Protein AF-A0ABD0TMK6-F1 (afdb_monomer_lite)

Organism: Loxostege sticticalis (NCBI:txid481309)

Foldseek 3Di:
DVVVVVVVVVVVVVVVVVVVVVVVVVVVPDDDPPPPPPPDPPDPDPDCVPVDDDDPDPDPPDDDDDPVVPPPVPVVVVVVVVVVVVVVVVVVVVVVVVVVVVVVVVVVVVVVVVVVVVVVVPPDDPPPPCVPPDPVRVCVVVVNPPVVVVVVVVVVVVVVVVVVVVVVVVVVVVVVVVVVVVVVVVVVVVVVCVVPPPDDDPDDD

Secondary structure (DSSP, 8-state):
-HHHHHHHHHHHHHHHHHHHHHHHHHTTS-S--------PPP--PPP-TTS-----PPP-------GGGTTTSHHHHHHHHHHHHHHHHHHHHHHHHHHHHHHHHHHHHHHHHHHHHHHHH--S-----GGGS-HHHHHHHTT---HHHHHHHHHHHHHHHHHHHHHHHHHHHHHHHHHHHHHHHHHHHHHHHHHH---PPPP--

pLDDT: mean 72.67, std 19.57, range [37.06, 97.5]

Sequence (205 aa):
MLCFEFFTLLLINIVQITQKNRIIMDNSDNEGVVHQSFRSPPRRRRSTFFERRDSVIPQTLSENIDPNVCAKTSTENEKHNQDLSSYYSKLLVEKEQWKKEVNNRRNKYHDLRQQYQMAAKASSSSRISYSALTNEDIEFLKAKPNISKLVESQLKLHKSVKETRALYQKANELEDVILSFSEDVVSKVTKHILENSSVEPMEQE

Radius of gyration: 48.48 Å; chains: 1; bounding box: 91×63×136 Å

Structure (mmCIF, N/CA/C/O backbone):
data_AF-A0ABD0TMK6-F1
#
_entry.id   AF-A0ABD0TMK6-F1
#
loop_
_atom_site.group_PDB
_atom_site.id
_atom_site.type_symbol
_atom_site.label_atom_id
_atom_site.label_alt_id
_atom_site.label_comp_id
_atom_site.label_asym_id
_atom_site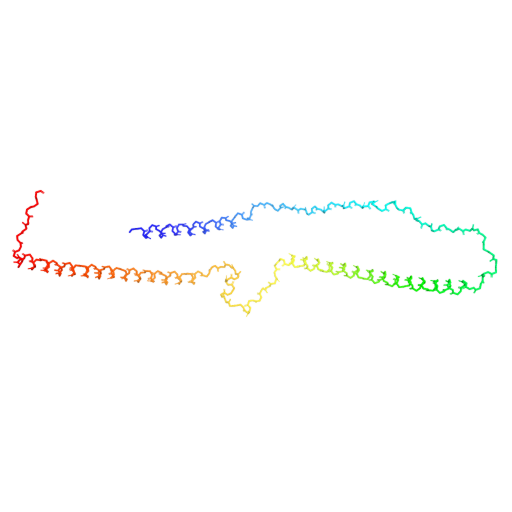.label_entity_id
_atom_site.label_seq_id
_atom_site.pdbx_PDB_ins_code
_atom_site.Cartn_x
_atom_site.Cartn_y
_atom_site.Cartn_z
_atom_site.occupancy
_atom_site.B_iso_or_equiv
_atom_site.auth_seq_id
_atom_site.auth_comp_id
_atom_site.auth_asym_id
_atom_site.auth_atom_id
_atom_site.pdbx_PDB_model_num
ATOM 1 N N . MET A 1 1 ? -29.244 -4.736 19.672 1.00 49.62 1 MET A N 1
ATOM 2 C CA . MET A 1 1 ? -29.899 -5.453 18.554 1.00 49.62 1 MET A CA 1
ATOM 3 C C . MET A 1 1 ? -29.353 -5.031 17.180 1.00 49.62 1 MET A C 1
ATOM 5 O O . MET A 1 1 ? -29.182 -5.890 16.332 1.00 49.62 1 MET A O 1
ATOM 9 N N . LEU A 1 2 ? -28.944 -3.766 16.998 1.00 46.47 2 LEU A N 1
ATOM 10 C CA . LEU A 1 2 ? -28.404 -3.209 15.739 1.00 46.47 2 LEU A CA 1
ATOM 11 C C . LEU A 1 2 ? -27.107 -3.859 15.196 1.00 46.47 2 LEU A C 1
ATOM 13 O O . LEU A 1 2 ? -26.896 -3.897 13.988 1.00 46.47 2 LEU A O 1
ATOM 17 N N . CYS A 1 3 ? -26.242 -4.422 16.049 1.00 48.53 3 CYS A N 1
ATOM 18 C CA . CYS A 1 3 ? -24.998 -5.062 15.588 1.00 48.53 3 CYS A CA 1
ATOM 19 C C . CYS A 1 3 ? -25.219 -6.368 14.808 1.00 48.53 3 CYS A C 1
ATOM 21 O O . CYS A 1 3 ? -24.355 -6.756 14.026 1.00 48.53 3 CYS A O 1
ATOM 23 N N . PHE A 1 4 ? -26.343 -7.057 15.028 1.00 48.31 4 PHE A N 1
ATOM 24 C CA . PHE A 1 4 ? -26.621 -8.330 14.360 1.00 48.31 4 PHE A CA 1
ATOM 25 C C . PHE A 1 4 ? -27.084 -8.100 12.917 1.00 48.31 4 PHE A C 1
ATOM 27 O O . PHE A 1 4 ? -26.617 -8.781 12.008 1.00 48.31 4 PHE A O 1
ATOM 34 N N . GLU A 1 5 ? -27.896 -7.062 12.696 1.00 51.50 5 GLU A N 1
ATOM 35 C CA . GLU A 1 5 ? -28.368 -6.676 11.362 1.00 51.50 5 GLU A CA 1
ATOM 36 C C . GLU A 1 5 ? -27.229 -6.184 10.463 1.00 51.50 5 GLU A C 1
ATOM 38 O O . GLU A 1 5 ? -27.150 -6.555 9.290 1.00 51.50 5 GLU A O 1
ATOM 43 N N . PHE A 1 6 ? -26.275 -5.435 11.026 1.00 59.97 6 PHE A N 1
ATOM 44 C CA . PHE A 1 6 ? -25.082 -5.007 10.293 1.00 59.97 6 PHE A CA 1
ATOM 45 C C . PHE A 1 6 ? -24.210 -6.191 9.860 1.00 59.97 6 PHE A C 1
ATOM 47 O O . PHE A 1 6 ? -23.688 -6.203 8.746 1.00 59.97 6 PHE A O 1
ATOM 54 N N . PHE A 1 7 ? -24.084 -7.215 10.708 1.00 60.59 7 PHE A N 1
ATOM 55 C CA . PHE A 1 7 ? -23.306 -8.411 10.386 1.00 60.59 7 PHE A CA 1
ATOM 56 C C . PHE A 1 7 ? -23.985 -9.257 9.305 1.00 60.59 7 PHE A C 1
ATOM 58 O O . PHE A 1 7 ? -23.313 -9.758 8.402 1.00 60.59 7 PHE A O 1
ATOM 65 N N . THR A 1 8 ? -25.317 -9.367 9.341 1.00 69.38 8 THR A N 1
ATOM 66 C CA . THR A 1 8 ? -26.078 -10.036 8.279 1.00 69.38 8 THR A CA 1
ATOM 67 C C . THR A 1 8 ? -26.004 -9.275 6.959 1.00 69.38 8 THR A C 1
ATOM 69 O O . THR A 1 8 ? -25.792 -9.895 5.922 1.00 69.38 8 THR A O 1
ATOM 72 N N . LEU A 1 9 ? -26.072 -7.940 6.979 1.00 66.44 9 LEU A N 1
ATOM 73 C CA . LEU A 1 9 ? -25.944 -7.109 5.777 1.00 66.44 9 LEU A CA 1
ATOM 74 C C . LEU A 1 9 ? -24.532 -7.161 5.177 1.00 66.44 9 LEU A C 1
ATOM 76 O O . LEU A 1 9 ? -24.383 -7.159 3.954 1.00 66.44 9 LEU A O 1
ATOM 80 N N . LEU A 1 10 ? -23.496 -7.261 6.016 1.00 71.75 10 LEU A N 1
ATOM 81 C CA . LEU A 1 10 ? -22.116 -7.442 5.565 1.00 71.75 10 LEU A CA 1
ATOM 82 C C . LEU A 1 10 ? -21.920 -8.822 4.917 1.00 71.75 10 LEU A C 1
ATOM 84 O O . LEU A 1 10 ? -21.339 -8.916 3.838 1.00 71.75 10 LEU A O 1
ATOM 88 N N . LEU A 1 11 ? -22.448 -9.885 5.533 1.00 71.56 11 LEU A N 1
ATOM 89 C CA . LEU A 1 11 ? -22.408 -11.243 4.979 1.00 71.56 11 LEU A CA 1
ATOM 90 C C . LEU A 1 11 ? -23.170 -11.341 3.653 1.00 71.56 11 LEU A C 1
ATOM 92 O O . LEU A 1 11 ? -22.651 -11.920 2.701 1.00 71.56 11 LEU A O 1
ATOM 96 N N . ILE A 1 12 ? -24.353 -10.726 3.557 1.00 75.25 12 ILE A N 1
ATOM 97 C CA . ILE A 1 12 ? -25.136 -10.675 2.314 1.00 75.25 12 ILE A CA 1
ATOM 98 C C . ILE A 1 12 ? -24.360 -9.932 1.220 1.00 75.25 12 ILE A C 1
ATOM 100 O O . ILE A 1 12 ? -24.274 -10.435 0.102 1.00 75.25 12 ILE A O 1
ATOM 104 N N . ASN A 1 13 ? -23.724 -8.797 1.532 1.00 66.12 13 ASN A N 1
ATOM 105 C CA . ASN A 1 13 ? -22.898 -8.070 0.562 1.00 66.12 13 ASN A CA 1
ATOM 106 C C . ASN A 1 13 ? -21.688 -8.886 0.089 1.00 66.12 13 ASN A C 1
ATOM 108 O O . ASN A 1 13 ? -21.395 -8.912 -1.104 1.00 66.12 13 ASN A O 1
ATOM 112 N N . ILE A 1 14 ? -21.002 -9.596 0.988 1.00 70.19 14 ILE A N 1
ATOM 113 C CA . ILE A 1 14 ? -19.848 -10.433 0.624 1.00 70.19 14 ILE A CA 1
ATOM 114 C C . ILE A 1 14 ? -20.284 -11.604 -0.270 1.00 70.19 14 ILE A C 1
ATOM 116 O O . ILE A 1 14 ? -19.617 -11.898 -1.267 1.00 70.19 14 ILE A O 1
ATOM 120 N N . VAL A 1 15 ? -21.423 -12.237 0.032 1.00 75.31 15 VAL A N 1
ATOM 121 C CA . VAL A 1 15 ? -22.007 -13.300 -0.804 1.00 75.31 15 VAL A CA 1
ATOM 122 C C . VAL A 1 15 ? -22.452 -12.754 -2.165 1.00 75.31 15 VAL A C 1
ATOM 124 O O . VAL A 1 15 ? -22.187 -13.376 -3.191 1.00 75.31 15 VAL A O 1
ATOM 127 N N . GLN A 1 16 ? -23.054 -11.564 -2.219 1.00 61.59 16 GLN A N 1
ATOM 128 C CA . GLN A 1 16 ? -23.439 -10.933 -3.484 1.00 61.59 16 GLN A CA 1
ATOM 129 C C . GLN A 1 16 ? -22.231 -10.528 -4.334 1.00 61.59 16 GLN A C 1
ATOM 131 O O . GLN A 1 16 ? -22.254 -10.732 -5.544 1.00 61.59 16 GLN A O 1
ATOM 136 N N . ILE A 1 17 ? -21.151 -10.017 -3.736 1.00 65.56 17 ILE A N 1
ATOM 137 C CA . ILE A 1 17 ? -19.911 -9.683 -4.456 1.00 65.56 17 ILE A CA 1
ATOM 138 C C . ILE A 1 17 ? -19.251 -10.951 -5.010 1.00 65.56 17 ILE A C 1
ATOM 140 O O . ILE A 1 17 ? -18.813 -10.966 -6.160 1.00 65.56 17 ILE A O 1
ATOM 144 N N . THR A 1 18 ? -19.220 -12.039 -4.236 1.00 59.16 18 THR A N 1
ATOM 145 C CA . THR A 1 18 ? -18.666 -13.319 -4.707 1.00 59.16 18 THR A CA 1
ATOM 146 C C . THR A 1 18 ? -19.528 -13.965 -5.790 1.00 59.16 18 THR A C 1
ATOM 148 O O . THR A 1 18 ? -18.975 -14.477 -6.760 1.00 59.16 18 THR A O 1
ATOM 151 N N . GLN A 1 19 ? -20.859 -13.877 -5.709 1.00 56.66 19 GLN A N 1
ATOM 152 C CA . GLN A 1 19 ? -21.740 -14.317 -6.797 1.00 56.66 19 GLN A CA 1
ATOM 153 C C . GLN A 1 19 ? -21.619 -13.431 -8.042 1.00 56.66 19 GLN A C 1
ATOM 155 O O . GLN A 1 19 ? -21.550 -13.954 -9.149 1.00 56.66 19 GLN A O 1
ATOM 160 N N . LYS A 1 20 ? -21.515 -12.108 -7.888 1.00 52.84 20 LYS A N 1
ATOM 161 C CA . LYS A 1 20 ? -21.339 -11.172 -9.007 1.00 52.84 20 LYS A CA 1
ATOM 162 C C . LYS A 1 20 ? -20.009 -11.399 -9.727 1.00 52.84 20 LYS A C 1
ATOM 164 O O . LYS A 1 20 ? -19.986 -11.421 -10.950 1.00 52.84 20 LYS A O 1
ATOM 169 N N . ASN A 1 21 ? -18.930 -11.664 -8.990 1.00 50.62 21 ASN A N 1
ATOM 170 C CA . ASN A 1 21 ? -17.633 -12.016 -9.575 1.00 50.62 21 ASN A CA 1
ATOM 171 C C . ASN A 1 21 ? -17.637 -13.409 -10.225 1.00 50.62 21 ASN A C 1
ATOM 173 O O . ASN A 1 21 ? -16.958 -13.605 -11.227 1.00 50.62 21 ASN A O 1
ATOM 177 N N . ARG A 1 22 ? -18.438 -14.352 -9.712 1.00 45.34 22 ARG A N 1
ATOM 178 C CA . ARG A 1 22 ? -18.651 -15.661 -10.346 1.00 45.34 22 ARG A CA 1
ATOM 179 C C . ARG A 1 22 ? -19.427 -15.541 -11.663 1.00 45.34 22 ARG A C 1
ATOM 181 O O . ARG A 1 22 ? -19.012 -16.121 -12.652 1.00 45.34 22 ARG A O 1
ATOM 188 N N . ILE A 1 23 ? -20.471 -14.710 -11.705 1.00 50.94 23 ILE A N 1
ATOM 189 C CA . ILE A 1 23 ? -21.251 -14.432 -12.925 1.00 50.94 23 ILE A CA 1
ATOM 190 C C . ILE A 1 23 ? -20.410 -13.677 -13.968 1.00 50.94 23 ILE A C 1
ATOM 192 O O . ILE A 1 23 ? -20.552 -13.923 -15.160 1.00 50.94 23 ILE A O 1
ATOM 196 N N . ILE A 1 24 ? -19.500 -12.787 -13.549 1.00 48.06 24 ILE A N 1
ATOM 197 C CA . ILE A 1 24 ? -18.547 -12.135 -14.468 1.00 48.06 24 ILE A CA 1
ATOM 198 C C . ILE A 1 24 ? -17.582 -13.163 -15.086 1.00 48.06 24 ILE A C 1
ATOM 200 O O . ILE A 1 24 ? -17.209 -13.009 -16.245 1.00 48.06 24 ILE A O 1
ATOM 204 N N . MET A 1 25 ? -17.216 -14.213 -14.344 1.00 39.47 25 MET A N 1
ATOM 205 C CA . MET A 1 25 ? -16.340 -15.287 -14.824 1.00 39.47 25 MET A CA 1
ATOM 206 C C . MET A 1 25 ? -17.071 -16.294 -15.730 1.00 39.47 25 MET A C 1
ATOM 208 O O . MET A 1 25 ? -16.475 -16.782 -16.679 1.00 39.47 25 MET A O 1
ATOM 212 N N . ASP A 1 26 ? -18.363 -16.547 -15.495 1.00 38.75 26 ASP A N 1
ATOM 213 C CA . ASP A 1 26 ? -19.180 -17.444 -16.331 1.00 38.75 26 ASP A CA 1
ATOM 214 C C . ASP A 1 26 ? -19.721 -16.752 -17.609 1.00 38.75 26 ASP A C 1
ATOM 216 O O . ASP A 1 26 ? -20.090 -17.423 -18.571 1.00 38.75 26 ASP A O 1
ATOM 220 N N . ASN A 1 27 ? -19.728 -15.411 -17.666 1.00 37.06 27 ASN A N 1
ATOM 221 C CA . ASN A 1 27 ? -20.154 -14.632 -18.841 1.00 37.06 27 ASN A CA 1
ATOM 222 C C . ASN A 1 27 ? -19.016 -14.288 -19.826 1.00 37.06 27 ASN A C 1
ATOM 224 O O . ASN A 1 27 ? -19.276 -13.617 -20.824 1.00 37.06 27 ASN A O 1
ATOM 228 N N . SER A 1 28 ? -17.767 -14.711 -19.584 1.00 39.53 28 SER A N 1
ATOM 229 C CA . SER A 1 28 ? -16.665 -14.488 -20.540 1.00 39.53 28 SER A CA 1
ATOM 230 C C . SER A 1 28 ? -16.522 -15.579 -21.605 1.00 39.53 28 SER A C 1
ATOM 232 O O . SER A 1 28 ? -15.711 -15.418 -22.514 1.00 39.53 28 SER A O 1
ATOM 234 N N . ASP A 1 29 ? -17.306 -16.657 -21.520 1.00 44.47 29 ASP A N 1
ATOM 235 C CA . ASP A 1 29 ? -17.130 -17.848 -22.361 1.00 44.47 29 ASP A CA 1
ATOM 236 C C . ASP A 1 29 ? -18.126 -17.962 -23.523 1.00 44.47 29 ASP A C 1
ATOM 238 O O . ASP A 1 29 ? -18.137 -18.968 -24.232 1.00 44.47 29 ASP A O 1
ATOM 242 N N . ASN A 1 30 ? -18.948 -16.941 -23.783 1.00 46.00 30 ASN A N 1
ATOM 243 C CA . ASN A 1 30 ? -19.860 -16.994 -24.920 1.00 46.00 30 ASN A CA 1
ATOM 244 C C . ASN A 1 30 ? -20.158 -15.608 -25.496 1.00 46.00 30 ASN A C 1
ATOM 246 O O . ASN A 1 30 ? -21.029 -14.917 -24.996 1.00 46.00 30 ASN A O 1
ATOM 250 N N . GLU A 1 31 ? -19.411 -15.220 -26.528 1.00 37.09 31 GLU A N 1
ATOM 251 C CA . GLU A 1 31 ? -19.813 -14.373 -27.663 1.00 37.09 31 GLU A CA 1
ATOM 252 C C . GLU A 1 31 ? -18.623 -14.394 -28.640 1.00 37.09 31 GLU A C 1
ATOM 254 O O . GLU A 1 31 ? -17.464 -14.210 -28.258 1.00 37.09 31 GLU A O 1
ATOM 259 N N . GLY A 1 32 ? -18.898 -14.732 -29.898 1.00 40.22 32 GLY A N 1
ATOM 260 C CA . GLY A 1 32 ? -17.900 -15.097 -30.894 1.00 40.22 32 GLY A CA 1
ATOM 261 C C . GLY A 1 32 ? -16.803 -14.053 -31.085 1.00 40.22 32 GLY A C 1
ATOM 262 O O . GLY A 1 32 ? -17.034 -12.846 -31.059 1.00 40.22 32 GLY A O 1
ATOM 263 N N . VAL A 1 33 ? -15.595 -14.554 -31.353 1.00 41.75 33 VAL A N 1
ATOM 264 C CA . VAL A 1 33 ? -14.456 -13.785 -31.854 1.00 41.75 33 VAL A CA 1
ATOM 265 C C . VAL A 1 33 ? -14.889 -13.062 -33.131 1.00 41.75 33 VAL A C 1
ATOM 267 O O . VAL A 1 33 ? -14.743 -13.566 -34.244 1.00 41.75 33 VAL A O 1
ATOM 270 N N . VAL A 1 34 ? -15.420 -11.849 -32.985 1.00 41.81 34 VAL A N 1
ATOM 271 C CA . VAL A 1 34 ? -15.442 -10.871 -34.061 1.00 41.81 34 VAL A CA 1
ATOM 272 C C . VAL A 1 34 ? -13.979 -10.555 -34.292 1.00 41.81 34 VAL A C 1
ATOM 274 O O . VAL A 1 34 ? -13.372 -9.738 -33.600 1.00 41.81 34 VAL A O 1
ATOM 277 N N . HIS A 1 35 ? -13.388 -11.260 -35.252 1.00 47.09 35 HIS A N 1
ATOM 278 C CA . HIS A 1 35 ? -12.157 -10.840 -35.883 1.00 47.09 35 HIS A CA 1
ATOM 279 C C . HIS A 1 35 ? -12.391 -9.421 -36.407 1.00 47.09 35 HIS A C 1
ATOM 281 O O . HIS A 1 35 ? -12.828 -9.226 -37.542 1.00 47.09 35 HIS A O 1
ATOM 287 N N . GLN A 1 36 ? -12.077 -8.409 -35.595 1.00 49.78 36 GLN A N 1
ATOM 288 C CA . GLN A 1 36 ? -11.736 -7.093 -36.104 1.00 49.78 36 GLN A CA 1
ATOM 289 C C . GLN A 1 36 ? -10.423 -7.265 -36.861 1.00 49.78 36 GLN A C 1
ATOM 291 O O . GLN A 1 36 ? -9.323 -7.048 -36.361 1.00 49.78 36 GLN A O 1
ATOM 296 N N . SER A 1 37 ? -10.575 -7.753 -38.092 1.00 48.84 37 SER A N 1
ATOM 297 C CA . SER A 1 37 ? -9.669 -7.551 -39.202 1.00 48.84 37 SER A CA 1
ATOM 298 C C . SER A 1 37 ? -9.096 -6.147 -39.071 1.00 48.84 37 SER A C 1
ATOM 300 O O . SER A 1 37 ? -9.828 -5.156 -39.146 1.00 48.84 37 SER A O 1
ATOM 302 N N . PHE A 1 38 ? -7.793 -6.069 -38.805 1.00 50.28 38 PHE A N 1
ATOM 303 C CA . PHE A 1 38 ? -7.043 -4.827 -38.850 1.00 50.28 38 PHE A CA 1
ATOM 304 C C . PHE A 1 38 ? -7.164 -4.268 -40.267 1.00 50.28 38 PHE A C 1
ATOM 306 O O . PHE A 1 38 ? -6.371 -4.593 -41.155 1.00 50.28 38 PHE A O 1
ATOM 313 N N . ARG A 1 39 ? -8.188 -3.441 -40.495 1.00 57.75 39 ARG A N 1
ATOM 314 C CA . ARG A 1 39 ? -8.350 -2.681 -41.727 1.00 57.75 39 ARG A CA 1
ATOM 315 C C . ARG A 1 39 ? -7.084 -1.851 -41.873 1.00 57.75 39 ARG A C 1
ATOM 317 O O . ARG A 1 39 ? -6.779 -1.012 -41.028 1.00 57.75 39 ARG A O 1
ATOM 324 N N . SER A 1 40 ? -6.307 -2.154 -42.907 1.00 62.75 40 SER A N 1
ATOM 325 C CA . SER A 1 40 ? -5.049 -1.468 -43.175 1.00 62.75 40 SER A CA 1
ATOM 326 C C . SER A 1 40 ? -5.301 0.045 -43.209 1.00 62.75 40 SER A C 1
ATOM 328 O O . SER A 1 40 ? -6.335 0.458 -43.749 1.00 62.75 40 SER A O 1
ATOM 330 N N . PRO A 1 41 ? -4.400 0.881 -42.659 1.00 61.09 41 PRO A N 1
ATOM 331 C CA . PRO A 1 41 ? -4.577 2.326 -42.702 1.00 61.09 41 PRO A CA 1
ATOM 332 C C . PRO A 1 41 ? -4.819 2.792 -44.146 1.00 61.09 41 PRO A C 1
ATOM 334 O O . PRO A 1 41 ? -4.177 2.255 -45.059 1.00 61.09 41 PRO A O 1
ATOM 337 N N . PRO A 1 42 ? -5.710 3.775 -44.384 1.00 62.19 42 PRO A N 1
ATOM 338 C CA . PRO A 1 42 ? -5.952 4.302 -45.719 1.00 62.19 42 PRO A CA 1
ATOM 339 C C . PRO A 1 42 ? -4.631 4.658 -46.402 1.00 62.19 42 PRO A C 1
ATOM 341 O O . PRO A 1 42 ? -3.813 5.405 -45.858 1.00 62.19 42 PRO A O 1
ATOM 344 N N . ARG A 1 43 ? -4.405 4.090 -47.592 1.00 68.31 43 ARG A N 1
ATOM 345 C CA . ARG A 1 43 ? -3.185 4.299 -48.377 1.00 68.31 43 ARG A CA 1
ATOM 346 C C . ARG A 1 43 ? -3.025 5.799 -48.627 1.00 68.31 43 ARG A C 1
ATOM 348 O O . ARG A 1 43 ? -3.784 6.388 -49.394 1.00 68.31 43 ARG A O 1
ATOM 355 N N . ARG A 1 44 ? -2.047 6.414 -47.953 1.00 62.91 44 ARG A N 1
ATOM 356 C CA . ARG A 1 44 ? -1.711 7.838 -48.077 1.00 62.91 44 ARG A CA 1
ATOM 357 C C . ARG A 1 44 ? -1.529 8.149 -49.567 1.00 62.91 44 ARG A C 1
ATOM 359 O O . ARG A 1 44 ? -0.636 7.586 -50.204 1.00 62.91 44 ARG A O 1
ATOM 366 N N . ARG A 1 45 ? -2.396 8.990 -50.144 1.00 66.25 45 ARG A N 1
ATOM 367 C CA . ARG A 1 45 ? -2.202 9.495 -51.511 1.00 66.25 45 ARG A CA 1
ATOM 368 C C . ARG A 1 45 ? -0.818 10.145 -51.550 1.00 66.25 45 ARG A C 1
ATOM 370 O O . ARG A 1 45 ? -0.493 10.939 -50.667 1.00 66.25 45 ARG A O 1
ATOM 377 N N . ARG A 1 46 ? 0.023 9.753 -52.514 1.00 59.72 46 ARG A N 1
ATOM 378 C CA . ARG A 1 46 ? 1.310 10.422 -52.744 1.00 59.72 46 ARG A CA 1
ATOM 379 C C . ARG A 1 46 ? 1.014 11.908 -52.938 1.00 59.72 46 ARG A C 1
ATOM 381 O O . ARG A 1 46 ? 0.203 12.256 -53.787 1.00 59.72 46 ARG A O 1
ATOM 388 N N . SER A 1 47 ? 1.618 12.748 -52.104 1.00 58.81 47 SER A N 1
ATOM 389 C CA . SER A 1 47 ? 1.533 14.197 -52.251 1.00 58.81 47 SER A CA 1
ATOM 390 C C . SER A 1 47 ? 2.116 14.579 -53.611 1.00 58.81 47 SER A C 1
ATOM 392 O O . SER A 1 47 ? 3.288 14.308 -53.863 1.00 58.81 47 SER A O 1
ATOM 394 N N . THR A 1 48 ? 1.307 15.193 -54.473 1.00 56.66 48 THR A N 1
ATOM 395 C CA . THR A 1 48 ? 1.743 15.826 -55.730 1.00 56.66 48 THR A CA 1
ATOM 396 C C . THR A 1 48 ? 2.236 17.259 -55.499 1.00 56.66 48 THR A C 1
ATOM 398 O O . THR A 1 48 ? 2.417 18.021 -56.441 1.00 56.66 48 THR A O 1
ATOM 401 N N . PHE A 1 49 ? 2.492 17.660 -54.247 1.00 51.50 49 PHE A N 1
ATOM 402 C CA . PHE A 1 49 ? 2.822 19.051 -53.911 1.00 51.50 49 PHE A CA 1
ATOM 403 C C . PHE A 1 49 ? 4.165 19.543 -54.492 1.00 51.50 49 PHE A C 1
ATOM 405 O O . PHE A 1 49 ? 4.446 20.734 -54.459 1.00 51.50 49 PHE A O 1
ATOM 412 N N . PHE A 1 50 ? 4.986 18.654 -55.060 1.00 50.38 50 PHE A N 1
ATOM 413 C CA . PHE A 1 50 ? 6.255 19.007 -55.709 1.00 50.38 50 PHE A CA 1
ATOM 414 C C . PHE A 1 50 ? 6.240 18.875 -57.235 1.00 50.38 50 PHE A C 1
ATOM 416 O O . PHE A 1 50 ? 7.299 18.881 -57.850 1.00 50.38 50 PHE A O 1
ATOM 423 N N . GLU A 1 51 ? 5.073 18.763 -57.871 1.00 55.88 51 GLU A N 1
ATOM 424 C CA . GLU A 1 51 ? 5.023 18.509 -59.318 1.00 55.88 51 GLU A CA 1
ATOM 425 C C . GLU A 1 51 ? 5.252 19.756 -60.193 1.00 55.88 51 GLU A C 1
ATOM 427 O O . GLU A 1 51 ? 5.318 19.631 -61.409 1.00 55.88 51 GLU A O 1
ATOM 432 N N . ARG A 1 52 ? 5.429 20.956 -59.613 1.00 51.53 52 ARG A N 1
ATOM 433 C CA . ARG A 1 52 ? 5.831 22.163 -60.362 1.00 51.53 52 ARG A CA 1
ATOM 434 C C . ARG A 1 52 ? 6.736 23.082 -59.547 1.00 51.53 52 ARG A C 1
ATOM 436 O O . ARG A 1 52 ? 6.283 24.025 -58.905 1.00 51.53 52 ARG A O 1
ATOM 443 N N . ARG A 1 53 ? 8.037 22.824 -59.594 1.00 52.97 53 ARG A N 1
ATOM 444 C CA . ARG A 1 53 ? 9.027 23.903 -59.576 1.00 52.97 53 ARG A CA 1
ATOM 445 C C . ARG A 1 53 ? 9.853 23.714 -60.830 1.00 52.97 53 ARG A C 1
ATOM 447 O O . ARG A 1 53 ? 10.703 22.830 -60.863 1.00 52.97 53 ARG A O 1
ATOM 454 N N . ASP A 1 54 ? 9.532 24.488 -61.858 1.00 49.81 54 ASP A N 1
ATOM 455 C CA . ASP A 1 54 ? 10.379 24.596 -63.036 1.00 49.81 54 ASP A CA 1
ATOM 456 C C . ASP A 1 54 ? 11.793 24.939 -62.560 1.00 49.81 54 ASP A C 1
ATOM 458 O O . ASP A 1 54 ? 11.992 25.845 -61.742 1.00 49.81 54 ASP A O 1
ATOM 462 N N . SER A 1 55 ? 12.767 24.130 -62.974 1.00 53.47 55 SER A N 1
ATOM 463 C CA . SER A 1 55 ? 14.151 24.313 -62.573 1.00 53.47 55 SER A CA 1
ATOM 464 C C . SER A 1 55 ? 14.634 25.653 -63.108 1.00 53.47 55 SER A C 1
ATOM 466 O O . SER A 1 55 ? 14.659 25.860 -64.322 1.00 53.47 55 SER A O 1
ATOM 468 N N . VAL A 1 56 ? 15.061 26.541 -62.216 1.00 53.19 56 VAL A N 1
ATOM 469 C CA . VAL A 1 56 ? 15.844 27.716 -62.597 1.00 53.19 56 VAL A CA 1
ATOM 470 C C . VAL A 1 56 ? 17.214 27.204 -63.035 1.00 53.19 56 VAL A C 1
ATOM 472 O O . VAL A 1 56 ? 18.124 27.024 -62.229 1.00 53.19 56 VAL A O 1
ATOM 475 N N . ILE A 1 57 ? 17.319 26.873 -64.319 1.00 54.28 57 ILE A N 1
ATOM 476 C CA . ILE A 1 57 ? 18.587 26.647 -65.005 1.00 54.28 57 ILE A CA 1
ATOM 477 C C . ILE A 1 57 ? 19.263 28.021 -65.089 1.00 54.28 57 ILE A C 1
ATOM 479 O O . ILE A 1 57 ? 18.621 28.962 -65.564 1.00 54.28 57 ILE A O 1
ATOM 483 N N . PRO A 1 58 ? 20.517 28.188 -64.638 1.00 46.59 58 PRO A N 1
ATOM 484 C CA . PRO A 1 58 ? 21.234 29.436 -64.845 1.00 46.59 58 PRO A CA 1
ATOM 485 C C . PRO A 1 58 ? 21.361 29.697 -66.349 1.00 46.59 58 PRO A C 1
ATOM 487 O O . PRO A 1 58 ? 21.979 28.913 -67.070 1.00 46.59 58 PRO A O 1
ATOM 490 N N . GLN A 1 59 ? 20.747 30.778 -66.830 1.00 43.50 59 GLN A N 1
ATOM 491 C CA . GLN A 1 59 ? 20.966 31.269 -68.185 1.00 43.50 59 GLN A CA 1
ATOM 492 C C . GLN A 1 59 ? 22.445 31.628 -68.334 1.00 43.50 59 GLN A C 1
ATOM 494 O O . GLN A 1 59 ? 22.948 32.532 -67.667 1.00 43.50 59 GLN A O 1
ATOM 499 N N . THR A 1 60 ? 23.144 30.927 -69.222 1.00 46.22 60 THR A N 1
ATOM 500 C CA . THR A 1 60 ? 24.453 31.354 -69.703 1.00 46.22 60 THR A CA 1
ATOM 501 C C . THR A 1 60 ? 24.240 32.575 -70.590 1.00 46.22 60 THR A C 1
ATOM 503 O O . THR A 1 60 ? 23.854 32.438 -71.752 1.00 46.22 60 THR A O 1
ATOM 506 N N . LEU A 1 61 ? 24.460 33.769 -70.039 1.00 42.44 61 LEU A N 1
ATOM 507 C CA . LEU A 1 61 ? 24.635 34.982 -70.833 1.00 42.44 61 LEU A CA 1
ATOM 508 C C . LEU A 1 61 ? 25.935 34.830 -71.630 1.00 42.44 61 LEU A C 1
ATOM 510 O O . LEU A 1 61 ? 27.030 35.096 -71.143 1.00 42.44 61 LEU A O 1
ATOM 514 N N . SER A 1 62 ? 25.795 34.311 -72.845 1.00 51.88 62 SER A N 1
ATOM 515 C CA . SER A 1 62 ? 26.803 34.385 -73.888 1.00 51.88 62 SER A CA 1
ATOM 516 C C . SER A 1 62 ? 26.592 35.705 -74.613 1.00 51.88 62 SER A C 1
ATOM 518 O O . SER A 1 62 ? 25.669 35.813 -75.409 1.00 51.88 62 SER A O 1
ATOM 520 N N . GLU A 1 63 ? 27.427 36.700 -74.320 1.00 47.16 63 GLU A N 1
ATOM 521 C CA . GLU A 1 63 ? 27.815 37.702 -75.312 1.00 47.16 63 GLU A CA 1
ATOM 522 C C . GLU A 1 63 ? 29.099 38.421 -74.870 1.00 47.16 63 GLU A C 1
ATOM 524 O O . GLU A 1 63 ? 29.132 39.125 -73.866 1.00 47.16 63 GLU A O 1
ATOM 529 N N . ASN A 1 64 ? 30.153 38.208 -75.665 1.00 51.69 64 ASN A N 1
ATOM 530 C CA . ASN A 1 64 ? 31.392 38.986 -75.761 1.00 51.69 64 ASN A CA 1
ATOM 531 C C . ASN A 1 64 ? 32.286 39.077 -74.510 1.00 51.69 64 ASN A C 1
ATOM 533 O O . ASN A 1 64 ? 32.270 40.060 -73.775 1.00 51.69 64 ASN A O 1
ATOM 537 N N . ILE A 1 65 ? 33.179 38.092 -74.351 1.00 45.25 65 ILE A N 1
ATOM 538 C CA . ILE A 1 65 ? 34.391 38.239 -73.533 1.00 45.25 65 ILE A CA 1
ATOM 539 C C . ILE A 1 65 ? 35.605 38.114 -74.458 1.00 45.25 65 ILE A C 1
ATOM 541 O O . ILE A 1 65 ? 35.794 37.087 -75.110 1.00 45.25 65 ILE A O 1
ATOM 545 N N . ASP A 1 66 ? 36.400 39.182 -74.507 1.00 42.34 66 ASP A N 1
ATOM 546 C CA . ASP A 1 66 ? 37.709 39.260 -75.158 1.00 42.34 66 ASP A CA 1
ATOM 547 C C . ASP A 1 66 ? 38.584 38.026 -74.850 1.00 42.34 66 ASP A C 1
ATOM 549 O O . ASP A 1 66 ? 38.695 37.628 -73.683 1.00 42.34 66 ASP A O 1
ATOM 553 N N . PRO A 1 67 ? 39.309 37.454 -75.832 1.00 49.91 67 PRO A N 1
ATOM 554 C CA . PRO A 1 67 ? 40.143 36.270 -75.610 1.00 49.91 67 PRO A CA 1
ATOM 555 C C . PRO A 1 67 ? 41.371 36.521 -74.711 1.00 49.91 67 PRO A C 1
ATOM 557 O O . PRO A 1 67 ? 42.122 35.590 -74.429 1.00 49.91 67 PRO A O 1
ATOM 560 N N . ASN A 1 68 ? 41.584 37.746 -74.212 1.00 52.22 68 ASN A N 1
ATOM 561 C CA . ASN A 1 68 ? 42.782 38.121 -73.452 1.00 52.22 68 ASN A CA 1
ATOM 562 C C . ASN A 1 68 ? 42.621 38.109 -71.913 1.00 52.22 68 ASN A C 1
ATOM 564 O O . ASN A 1 68 ? 43.505 38.563 -71.191 1.00 52.22 68 ASN A O 1
ATOM 568 N N . VAL A 1 69 ? 41.520 37.563 -71.379 1.00 48.25 69 VAL A N 1
ATOM 569 C CA . VAL A 1 69 ? 41.338 37.324 -69.922 1.00 48.25 69 VAL A CA 1
ATOM 570 C C . VAL A 1 69 ? 41.443 35.824 -69.575 1.00 48.25 69 VAL A C 1
ATOM 572 O O . VAL A 1 69 ? 41.217 35.391 -68.446 1.00 48.25 69 VAL A O 1
ATOM 575 N N . CYS A 1 70 ? 41.856 34.995 -70.535 1.00 49.69 70 CYS A N 1
ATOM 576 C CA . CYS A 1 70 ? 41.855 33.533 -70.446 1.00 49.69 70 CYS A CA 1
ATOM 577 C C . CYS A 1 70 ? 43.124 32.934 -69.796 1.00 49.69 70 CYS A C 1
ATOM 579 O O . CYS A 1 70 ? 43.687 31.964 -70.295 1.00 49.69 70 CYS A O 1
ATOM 581 N N . ALA A 1 71 ? 43.601 33.498 -68.682 1.00 49.94 71 ALA A N 1
ATOM 582 C CA . ALA A 1 71 ? 44.701 32.882 -67.917 1.00 49.94 71 ALA A CA 1
ATOM 583 C C . ALA A 1 71 ? 44.520 32.913 -66.392 1.00 49.94 71 ALA A C 1
ATOM 585 O O . ALA A 1 71 ? 45.122 32.101 -65.694 1.00 49.94 71 ALA A O 1
ATOM 586 N N . LYS A 1 72 ? 43.680 33.808 -65.850 1.00 50.62 72 LYS A N 1
ATOM 587 C CA . LYS A 1 72 ? 43.466 33.920 -64.393 1.00 50.62 72 LYS A CA 1
ATOM 588 C C . LYS A 1 72 ? 42.222 33.187 -63.880 1.00 50.62 72 LYS A C 1
ATOM 590 O O . LYS A 1 72 ? 42.157 32.895 -62.696 1.00 50.62 72 LYS A O 1
ATOM 595 N N . THR A 1 73 ? 41.278 32.837 -64.752 1.00 50.50 73 THR A N 1
ATOM 596 C CA . THR A 1 73 ? 40.032 32.135 -64.387 1.00 50.50 73 THR A CA 1
ATOM 597 C C . THR A 1 73 ? 40.129 30.610 -64.488 1.00 50.50 73 THR A C 1
ATOM 599 O O . THR A 1 73 ? 39.298 29.915 -63.908 1.00 50.50 73 THR A O 1
ATOM 602 N N . SER A 1 74 ? 41.139 30.064 -65.181 1.00 55.03 74 SER A N 1
ATOM 603 C CA . SER A 1 74 ? 41.302 28.604 -65.331 1.00 55.03 74 SER A CA 1
ATOM 604 C C . SER A 1 74 ? 41.591 27.930 -63.991 1.00 55.03 74 SER A C 1
ATOM 606 O O . SER A 1 74 ? 40.957 26.941 -63.645 1.00 55.03 74 SER A O 1
ATOM 608 N N . THR A 1 75 ? 42.470 28.518 -63.176 1.00 58.78 75 THR A N 1
ATOM 609 C CA . THR A 1 75 ? 42.884 27.944 -61.887 1.00 58.78 75 THR A CA 1
ATOM 610 C C . THR A 1 75 ? 41.797 28.022 -60.811 1.00 58.78 75 THR A C 1
ATOM 612 O O . THR A 1 75 ? 41.707 27.132 -59.966 1.00 58.78 75 THR A O 1
ATOM 615 N N . GLU A 1 76 ? 40.948 29.053 -60.827 1.00 64.19 76 GLU A N 1
ATOM 616 C CA . GLU A 1 76 ? 39.793 29.162 -59.923 1.00 64.19 76 GLU A CA 1
ATOM 617 C C . GLU A 1 76 ? 38.658 28.211 -60.329 1.00 64.19 76 GLU A C 1
ATOM 619 O O . GLU A 1 76 ? 38.087 27.541 -59.468 1.00 64.19 76 GLU A O 1
ATOM 624 N N . ASN A 1 77 ? 38.395 28.063 -61.633 1.00 68.50 77 ASN A N 1
ATOM 625 C CA . ASN A 1 77 ? 37.424 27.092 -62.145 1.00 68.50 77 ASN A CA 1
ATOM 626 C C . ASN A 1 77 ? 37.875 25.638 -61.928 1.00 68.50 77 ASN A C 1
ATOM 628 O O . ASN A 1 77 ? 37.051 24.780 -61.619 1.00 68.50 77 ASN A O 1
ATOM 632 N N . GLU A 1 78 ? 39.172 25.344 -62.043 1.00 74.00 78 GLU A N 1
ATOM 633 C CA . GLU A 1 78 ? 39.735 24.022 -61.741 1.00 74.00 78 GLU A CA 1
ATOM 634 C C . GLU A 1 78 ? 39.583 23.664 -60.258 1.00 74.00 78 GLU A C 1
ATOM 636 O O . GLU A 1 78 ? 39.129 22.562 -59.942 1.00 74.00 78 GLU A O 1
ATOM 641 N N . LYS A 1 79 ? 39.869 24.606 -59.347 1.00 80.19 79 LYS A N 1
ATOM 642 C CA . LYS A 1 79 ? 39.634 24.425 -57.904 1.00 80.19 79 LYS A CA 1
ATOM 643 C C . LYS A 1 79 ? 38.156 24.215 -57.591 1.00 80.19 79 LYS A C 1
ATOM 645 O O . LYS A 1 79 ? 37.816 23.275 -56.880 1.00 80.19 79 LYS A O 1
ATOM 650 N N . HIS A 1 80 ? 37.273 25.026 -58.173 1.00 80.56 80 HIS A N 1
ATOM 651 C CA . HIS A 1 80 ? 35.830 24.878 -57.992 1.00 80.56 80 HIS A CA 1
ATOM 652 C C . HIS A 1 80 ? 35.322 23.512 -58.479 1.00 80.56 80 HIS A C 1
ATOM 654 O O . HIS A 1 80 ? 34.560 22.844 -57.782 1.00 80.56 80 HIS A O 1
ATOM 660 N N . ASN A 1 81 ? 35.794 23.047 -59.638 1.00 84.75 81 ASN A N 1
ATOM 661 C CA . ASN A 1 81 ? 35.453 21.723 -60.161 1.00 84.75 81 ASN A CA 1
ATOM 662 C C . ASN A 1 81 ? 36.001 20.587 -59.285 1.00 84.75 81 ASN A C 1
ATOM 664 O O . ASN A 1 81 ? 35.324 19.574 -59.088 1.00 84.75 81 ASN A O 1
ATOM 668 N N . GLN A 1 82 ? 37.199 20.750 -58.722 1.00 87.38 82 GLN A N 1
ATOM 669 C CA . GLN A 1 82 ? 37.776 19.790 -57.784 1.00 87.38 82 GLN A CA 1
ATOM 670 C C . GLN A 1 82 ? 36.976 19.728 -56.472 1.00 87.38 82 GLN A C 1
ATOM 672 O O . GLN A 1 82 ? 36.687 18.633 -55.981 1.00 87.38 82 GLN A O 1
ATOM 677 N N . ASP A 1 83 ? 36.549 20.876 -55.947 1.00 87.94 83 ASP A N 1
ATOM 678 C CA . ASP A 1 83 ? 35.712 20.973 -54.750 1.00 87.94 83 ASP A CA 1
ATOM 679 C C . ASP A 1 83 ? 34.316 20.382 -54.978 1.00 87.94 83 ASP A C 1
ATOM 681 O O . ASP A 1 83 ? 33.819 19.632 -54.133 1.00 87.94 83 ASP A O 1
ATOM 685 N N . LEU A 1 84 ? 33.707 20.632 -56.142 1.00 89.88 84 LEU A N 1
ATOM 686 C CA . LEU A 1 84 ? 32.439 20.016 -56.543 1.00 89.88 84 LEU A CA 1
ATOM 687 C C . LEU A 1 84 ? 32.557 18.495 -56.655 1.00 89.88 84 LEU A C 1
ATOM 689 O O . LEU A 1 84 ? 31.694 17.773 -56.157 1.00 89.88 84 LEU A O 1
ATOM 693 N N . SER A 1 85 ? 33.636 17.996 -57.262 1.00 89.44 85 SER A N 1
ATOM 694 C CA . SER A 1 85 ? 33.899 16.557 -57.378 1.00 89.44 85 SER A CA 1
ATOM 695 C C . SER A 1 85 ? 34.108 15.911 -56.001 1.00 89.44 85 SER A C 1
ATOM 697 O O . SER A 1 85 ? 33.531 14.864 -55.691 1.00 89.44 85 SER A O 1
ATOM 699 N N . SER A 1 86 ? 34.846 16.589 -55.115 1.00 91.75 86 SER A N 1
ATOM 700 C CA . SER A 1 86 ? 35.026 16.183 -53.718 1.00 91.75 86 SER A CA 1
ATOM 701 C C . SER A 1 86 ? 33.693 16.149 -52.968 1.00 91.75 86 SER A C 1
ATOM 703 O O . SER A 1 86 ? 33.368 15.153 -52.317 1.00 91.75 86 SER A O 1
ATOM 705 N N . TYR A 1 87 ? 32.868 17.186 -53.102 1.00 93.88 87 TYR A N 1
ATOM 706 C CA . TYR A 1 87 ? 31.549 17.248 -52.479 1.00 93.88 87 TYR A CA 1
ATOM 707 C C . TYR A 1 87 ? 30.606 16.158 -53.004 1.00 93.88 87 TYR A C 1
ATOM 709 O O . TYR A 1 87 ? 29.955 15.473 -52.216 1.00 93.88 87 TYR A O 1
ATOM 717 N N . TYR A 1 88 ? 30.601 15.916 -54.314 1.00 94.25 88 TYR A N 1
ATOM 718 C CA . TYR A 1 88 ? 29.851 14.823 -54.926 1.00 94.25 88 TYR A CA 1
ATOM 719 C C . TYR A 1 88 ? 30.278 13.458 -54.369 1.00 94.25 88 TYR A C 1
ATOM 721 O O . TYR A 1 88 ? 29.428 12.645 -54.001 1.00 94.25 88 TYR A O 1
ATOM 729 N N . SER A 1 89 ? 31.585 13.223 -54.220 1.00 94.12 89 SER A N 1
ATOM 730 C CA . SER A 1 89 ? 32.095 11.985 -53.621 1.00 94.12 89 SER A CA 1
ATOM 731 C C . SER A 1 89 ? 31.633 11.810 -52.167 1.00 94.12 89 SER A C 1
ATOM 733 O O . SER A 1 89 ? 31.209 10.718 -51.783 1.00 94.12 89 SER A O 1
ATOM 735 N N . LYS A 1 90 ? 31.609 12.895 -51.377 1.00 95.25 90 LYS A N 1
ATOM 736 C CA . LYS A 1 90 ? 31.097 12.893 -49.997 1.00 95.25 90 LYS A CA 1
ATOM 737 C C . LYS A 1 90 ? 29.609 12.554 -49.957 1.00 95.25 90 LYS A C 1
ATOM 739 O O . LYS A 1 90 ? 29.210 11.691 -49.178 1.00 95.25 90 LYS A O 1
ATOM 744 N N . LEU A 1 91 ? 28.807 13.154 -50.837 1.00 93.94 91 LEU A N 1
ATOM 745 C CA . LEU A 1 91 ? 27.376 12.861 -50.946 1.00 93.94 91 LEU A CA 1
ATOM 746 C C . LEU A 1 91 ? 27.104 11.407 -51.352 1.00 93.94 91 LEU A C 1
ATOM 748 O O . LEU A 1 91 ? 26.151 10.804 -50.861 1.00 93.94 91 LEU A O 1
ATOM 752 N N . LEU A 1 92 ? 27.932 10.812 -52.216 1.00 95.12 92 LEU A N 1
ATOM 753 C CA . LEU A 1 92 ? 27.807 9.394 -52.566 1.00 95.12 92 LEU A CA 1
ATOM 754 C C . LEU A 1 92 ? 28.082 8.477 -51.370 1.00 95.12 92 LEU A C 1
ATOM 756 O O . LEU A 1 92 ? 27.348 7.508 -51.163 1.00 95.12 92 LEU A O 1
ATOM 760 N N . VAL A 1 93 ? 29.100 8.792 -50.567 1.00 96.06 93 VAL A N 1
ATOM 761 C CA . VAL A 1 93 ? 29.395 8.046 -49.337 1.00 96.06 93 VAL A CA 1
ATOM 762 C C . VAL A 1 93 ? 28.243 8.178 -48.345 1.00 96.06 93 VAL A C 1
ATOM 764 O O . VAL A 1 93 ? 27.780 7.170 -47.810 1.00 96.06 93 VAL A O 1
ATOM 767 N N . GLU A 1 94 ? 27.733 9.391 -48.140 1.00 95.38 94 GLU A N 1
ATOM 768 C CA . GLU A 1 94 ? 26.611 9.642 -47.237 1.00 95.38 94 GLU A CA 1
ATOM 769 C C . GLU A 1 94 ? 25.340 8.914 -47.702 1.00 95.38 94 GLU A C 1
ATOM 771 O O . GLU A 1 94 ? 24.655 8.267 -46.912 1.00 95.38 94 GLU A O 1
ATOM 776 N N . LYS A 1 95 ? 25.059 8.915 -49.009 1.00 94.81 95 LYS A N 1
ATOM 777 C CA . LYS A 1 95 ? 23.957 8.148 -49.607 1.00 94.81 95 LYS A CA 1
ATOM 778 C C . LYS A 1 95 ? 24.063 6.655 -49.289 1.00 94.81 95 LYS A C 1
ATOM 780 O O . LYS A 1 95 ? 23.063 6.036 -48.920 1.00 94.81 95 LYS A O 1
ATOM 785 N N . GLU A 1 96 ? 25.249 6.064 -49.424 1.00 95.38 96 GLU A N 1
ATOM 786 C CA . GLU A 1 96 ? 25.461 4.652 -49.085 1.00 95.38 96 GLU A CA 1
ATOM 787 C C . GLU A 1 96 ? 25.353 4.396 -47.574 1.00 95.38 96 GLU A C 1
ATOM 789 O O . GLU A 1 96 ? 24.806 3.370 -47.163 1.00 95.38 96 GLU A O 1
ATOM 794 N N . GLN A 1 97 ? 25.784 5.337 -46.729 1.00 94.94 97 GLN A N 1
ATOM 795 C CA . GLN A 1 97 ? 25.574 5.265 -45.279 1.00 94.94 97 GLN A CA 1
ATOM 796 C C . GLN A 1 97 ? 24.083 5.290 -44.921 1.00 94.94 97 GLN A C 1
ATOM 798 O O . GLN A 1 97 ? 23.619 4.419 -44.185 1.00 94.94 97 GLN A O 1
ATOM 803 N N . TRP A 1 98 ? 23.305 6.205 -45.500 1.00 94.19 98 TRP A N 1
ATOM 804 C CA . TRP A 1 98 ? 21.857 6.271 -45.291 1.00 94.19 98 TRP A CA 1
ATOM 805 C C . TRP A 1 98 ? 21.145 5.011 -45.775 1.00 94.19 98 TRP A C 1
ATOM 807 O O . TRP A 1 98 ? 20.244 4.509 -45.104 1.00 94.19 98 TRP A O 1
ATOM 817 N N . LYS A 1 99 ? 21.572 4.444 -46.905 1.00 96.69 99 LYS A N 1
ATOM 818 C CA . LYS A 1 99 ? 21.041 3.173 -47.409 1.00 96.69 99 LYS A CA 1
ATOM 819 C C . LYS A 1 99 ? 21.306 2.022 -46.435 1.00 96.69 99 LYS A C 1
ATOM 821 O O . LYS A 1 99 ? 20.399 1.229 -46.171 1.00 96.69 99 LYS A O 1
ATOM 826 N N . LYS A 1 100 ? 22.516 1.950 -45.867 1.00 95.19 100 LYS A N 1
ATOM 827 C CA . LYS A 1 100 ? 22.864 0.975 -44.821 1.00 95.19 100 LYS A CA 1
ATOM 828 C C . LYS A 1 100 ? 22.024 1.177 -43.561 1.00 95.19 100 LYS A C 1
ATOM 830 O O . LYS A 1 100 ? 21.471 0.205 -43.055 1.00 95.19 100 LYS A O 1
ATOM 835 N N . GLU A 1 101 ? 21.868 2.414 -43.097 1.00 94.62 101 GLU A N 1
ATOM 836 C CA . GLU A 1 101 ? 21.092 2.743 -41.896 1.00 94.62 101 GLU A CA 1
ATOM 837 C C . GLU A 1 101 ? 19.604 2.401 -42.055 1.00 94.62 101 GLU A C 1
ATOM 839 O O . GLU A 1 101 ? 19.003 1.778 -41.179 1.00 94.62 101 GLU A O 1
ATOM 844 N N . VAL A 1 102 ? 19.006 2.726 -43.205 1.00 95.38 102 VAL A N 1
ATOM 845 C CA . VAL A 1 102 ? 17.616 2.359 -43.516 1.00 95.38 102 VAL A CA 1
ATOM 846 C C . VAL A 1 102 ? 17.440 0.841 -43.506 1.00 95.38 102 VAL A C 1
ATOM 848 O O . VAL A 1 102 ? 16.466 0.340 -42.939 1.00 95.38 102 VAL A O 1
ATOM 851 N N . ASN A 1 103 ? 18.381 0.098 -44.093 1.00 94.94 103 ASN A N 1
ATOM 852 C CA . ASN A 1 103 ? 18.316 -1.360 -44.107 1.00 94.94 103 ASN A CA 1
ATOM 853 C C . ASN A 1 103 ? 18.490 -1.957 -42.701 1.00 94.94 103 ASN A C 1
ATOM 855 O O . ASN A 1 103 ? 17.751 -2.862 -42.323 1.00 94.94 103 ASN A O 1
ATOM 859 N N . ASN A 1 104 ? 19.404 -1.404 -41.899 1.00 95.38 104 ASN A N 1
ATOM 860 C CA . ASN A 1 104 ? 19.614 -1.805 -40.509 1.00 95.38 104 ASN A CA 1
ATOM 861 C C . ASN A 1 104 ? 18.336 -1.607 -39.678 1.00 95.38 104 ASN A C 1
ATOM 863 O O . ASN A 1 104 ? 17.838 -2.546 -39.057 1.00 95.38 104 ASN A O 1
ATOM 867 N N . ARG A 1 105 ? 17.720 -0.421 -39.756 1.00 93.50 105 ARG A N 1
ATOM 868 C CA . ARG A 1 105 ? 16.446 -0.149 -39.074 1.00 93.50 105 ARG A CA 1
ATOM 869 C C . ARG A 1 105 ? 15.343 -1.094 -39.529 1.00 93.50 105 ARG A C 1
ATOM 871 O O . ARG A 1 105 ? 14.613 -1.615 -38.690 1.00 93.50 105 ARG A O 1
ATOM 878 N N . ARG A 1 106 ? 15.225 -1.344 -40.837 1.00 93.50 106 ARG A N 1
ATOM 879 C CA . ARG A 1 106 ? 14.234 -2.280 -41.385 1.00 93.50 106 ARG A CA 1
ATOM 880 C C . ARG A 1 106 ? 14.408 -3.685 -40.808 1.00 93.50 106 ARG A C 1
ATOM 882 O O . ARG A 1 106 ? 13.411 -4.275 -40.399 1.00 93.50 106 ARG A O 1
ATOM 889 N N . ASN A 1 107 ? 15.640 -4.185 -40.743 1.00 92.81 107 ASN A N 1
ATOM 890 C CA . ASN A 1 107 ? 15.944 -5.493 -40.165 1.00 92.81 107 ASN A CA 1
ATOM 891 C C . ASN A 1 107 ? 15.615 -5.521 -38.671 1.00 92.81 107 ASN A C 1
ATOM 893 O O . ASN A 1 107 ? 14.875 -6.391 -38.233 1.00 92.81 107 ASN A O 1
ATOM 897 N N . LYS A 1 108 ? 16.020 -4.496 -37.912 1.00 93.62 108 LYS A N 1
ATOM 898 C CA . LYS A 1 108 ? 15.692 -4.386 -36.484 1.00 93.62 108 LYS A CA 1
ATOM 899 C C . LYS A 1 108 ? 14.183 -4.413 -36.223 1.00 93.62 108 LYS A C 1
ATOM 901 O O . LYS A 1 108 ? 13.728 -5.089 -35.305 1.00 93.62 108 LYS A O 1
ATOM 906 N N . TYR A 1 109 ? 13.392 -3.702 -37.028 1.00 92.25 109 TYR A N 1
ATOM 907 C CA . TYR A 1 109 ? 11.930 -3.747 -36.921 1.00 92.25 109 TYR A CA 1
ATOM 908 C C . TYR A 1 109 ? 11.355 -5.106 -37.320 1.00 92.25 109 TYR A C 1
ATOM 910 O O . TYR A 1 109 ? 10.384 -5.551 -36.710 1.00 92.25 109 TYR A O 1
ATOM 918 N N . HIS A 1 110 ? 11.931 -5.757 -38.330 1.00 92.56 110 HIS A N 1
ATOM 919 C CA . HIS A 1 110 ? 11.533 -7.101 -38.731 1.00 92.56 110 HIS A CA 1
ATOM 920 C C . HIS A 1 110 ? 11.778 -8.109 -37.600 1.00 92.56 110 HIS A C 1
ATOM 922 O O . HIS A 1 110 ? 10.859 -8.837 -37.230 1.00 92.56 110 HIS A O 1
ATOM 928 N N . ASP A 1 111 ? 12.962 -8.078 -36.992 1.00 91.94 111 ASP A N 1
ATOM 929 C CA . ASP A 1 111 ? 13.342 -8.953 -35.883 1.00 91.94 111 ASP A CA 1
ATOM 930 C C . ASP A 1 111 ? 12.474 -8.699 -34.653 1.00 91.94 111 ASP A C 1
ATOM 932 O O . ASP A 1 111 ? 11.953 -9.637 -34.058 1.00 91.94 111 ASP A O 1
ATOM 936 N N . LEU A 1 112 ? 12.237 -7.431 -34.301 1.00 90.25 112 LEU A N 1
ATOM 937 C CA . LEU A 1 112 ? 11.381 -7.074 -33.169 1.00 90.25 112 LEU A CA 1
ATOM 938 C C . LEU A 1 112 ? 9.932 -7.524 -33.392 1.00 90.25 112 LEU A C 1
ATOM 940 O O . LEU A 1 112 ? 9.281 -8.034 -32.480 1.00 90.25 112 LEU A O 1
ATOM 944 N N . ARG A 1 113 ? 9.426 -7.385 -34.622 1.00 89.50 113 ARG A N 1
ATOM 945 C CA . ARG A 1 113 ? 8.102 -7.884 -35.006 1.00 89.50 113 ARG A CA 1
ATOM 946 C C . ARG A 1 113 ? 8.039 -9.408 -34.923 1.00 89.50 113 ARG A C 1
ATOM 948 O O . ARG A 1 113 ? 7.031 -9.934 -34.456 1.00 89.50 113 ARG A O 1
ATOM 955 N N . GLN A 1 114 ? 9.088 -10.107 -35.352 1.00 89.12 114 GLN A N 1
ATOM 956 C CA . GLN A 1 114 ? 9.180 -11.562 -35.257 1.00 89.12 114 GLN A CA 1
ATOM 957 C C . GLN A 1 114 ? 9.247 -12.021 -33.797 1.00 89.12 114 GLN A C 1
ATOM 959 O O . GLN A 1 114 ? 8.501 -12.920 -33.424 1.00 89.12 114 GLN A O 1
ATOM 964 N N . GLN A 1 115 ? 10.050 -11.368 -32.954 1.00 84.19 115 GLN A N 1
ATOM 965 C CA . GLN A 1 115 ? 10.115 -11.631 -31.513 1.00 84.19 115 GLN A CA 1
ATOM 966 C C . GLN A 1 115 ? 8.765 -11.410 -30.838 1.00 84.19 115 GLN A C 1
ATOM 968 O O . GLN A 1 115 ? 8.316 -12.267 -30.086 1.00 84.19 115 GLN A O 1
ATOM 973 N N . TYR A 1 116 ? 8.078 -10.307 -31.146 1.00 81.12 116 TYR A N 1
ATOM 974 C CA . TYR A 1 116 ? 6.732 -10.059 -30.635 1.00 81.12 116 TYR A CA 1
ATOM 975 C C . TYR A 1 116 ? 5.755 -11.139 -31.098 1.00 81.12 116 TYR A C 1
ATOM 977 O O . TYR A 1 116 ? 4.968 -11.640 -30.306 1.00 81.12 116 TYR A O 1
ATOM 985 N N . GLN A 1 117 ? 5.823 -11.549 -32.366 1.00 83.19 117 GLN A N 1
ATOM 986 C CA . GLN A 1 117 ? 4.977 -12.619 -32.880 1.00 83.19 117 GLN A CA 1
ATOM 987 C C . GLN A 1 117 ? 5.294 -13.968 -32.220 1.00 83.19 117 GLN A C 1
ATOM 989 O O . GLN A 1 117 ? 4.372 -14.733 -31.966 1.00 83.19 117 GLN A O 1
ATOM 994 N N . MET A 1 118 ? 6.561 -14.255 -31.917 1.00 77.38 118 MET A N 1
ATOM 995 C CA . MET A 1 118 ? 6.969 -15.438 -31.159 1.00 77.38 118 MET A CA 1
ATOM 996 C C . MET A 1 118 ? 6.492 -15.367 -29.709 1.00 77.38 118 MET A C 1
ATOM 998 O O . MET A 1 118 ? 5.957 -16.350 -29.228 1.00 77.38 118 MET A O 1
ATOM 1002 N N . ALA A 1 119 ? 6.607 -14.221 -29.037 1.00 73.69 119 ALA A N 1
ATOM 1003 C CA . ALA A 1 119 ? 6.129 -14.023 -27.668 1.00 73.69 119 ALA A CA 1
ATOM 1004 C C . ALA A 1 119 ? 4.594 -14.082 -27.570 1.00 73.69 119 ALA A C 1
ATOM 1006 O O . ALA A 1 119 ? 4.054 -14.697 -26.658 1.00 73.69 119 ALA A O 1
ATOM 1007 N N . ALA A 1 120 ? 3.886 -13.499 -28.539 1.00 69.25 120 ALA A N 1
ATOM 1008 C CA . ALA A 1 120 ? 2.428 -13.534 -28.614 1.00 69.25 120 ALA A CA 1
ATOM 1009 C C . ALA A 1 120 ? 1.895 -14.928 -28.987 1.00 69.25 120 ALA A C 1
ATOM 1011 O O . ALA A 1 120 ? 0.859 -15.343 -28.478 1.00 69.25 120 ALA A O 1
ATOM 1012 N N . LYS A 1 121 ? 2.600 -15.667 -29.859 1.00 69.00 121 LYS A N 1
ATOM 1013 C CA . LYS A 1 121 ? 2.293 -17.075 -30.176 1.00 69.00 121 LYS A CA 1
ATOM 1014 C C . LYS A 1 121 ? 2.817 -18.054 -29.126 1.00 69.00 121 LYS A C 1
ATOM 1016 O O . LYS A 1 121 ? 2.365 -19.191 -29.104 1.00 69.00 121 LYS A O 1
ATOM 1021 N N . ALA A 1 122 ? 3.709 -17.624 -28.236 1.00 63.19 122 ALA A N 1
ATOM 1022 C CA . ALA A 1 122 ? 4.108 -18.359 -27.039 1.00 63.19 122 ALA A CA 1
ATOM 1023 C C . ALA A 1 122 ? 3.021 -18.297 -25.949 1.00 63.19 122 ALA A C 1
ATOM 1025 O O . ALA A 1 122 ? 3.317 -18.299 -24.754 1.00 63.19 122 ALA A O 1
ATOM 1026 N N . SER A 1 123 ? 1.743 -18.279 -26.349 1.00 59.34 123 SER A N 1
ATOM 1027 C CA . SER A 1 123 ? 0.665 -18.718 -25.480 1.00 59.34 123 SER A CA 1
ATOM 1028 C C . SER A 1 123 ? 0.95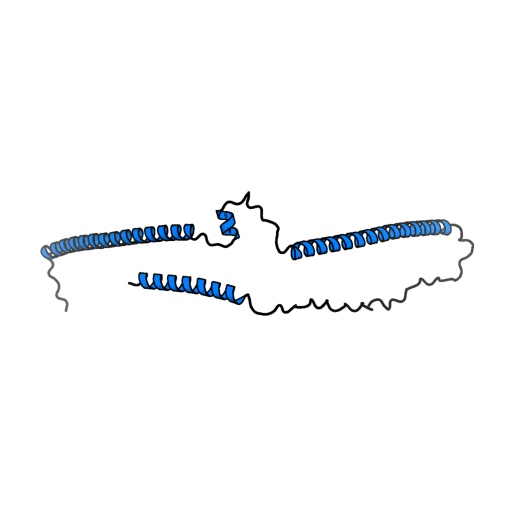2 -20.171 -25.089 1.00 59.34 123 SER A C 1
ATOM 1030 O O . SER A 1 123 ? 0.798 -21.084 -25.900 1.00 59.34 123 SER A O 1
ATOM 1032 N N . SER A 1 124 ? 1.356 -20.346 -23.831 1.00 56.97 124 SER A N 1
ATOM 1033 C CA . SER A 1 124 ? 1.625 -21.594 -23.105 1.00 56.97 124 SER A CA 1
ATOM 1034 C C . SER A 1 124 ? 3.024 -22.222 -23.262 1.00 56.97 124 SER A C 1
ATOM 1036 O O . SER A 1 124 ? 3.527 -22.468 -24.351 1.00 56.97 124 SER A O 1
ATOM 1038 N N . SER A 1 125 ? 3.605 -22.551 -22.100 1.00 53.34 125 SER A N 1
ATOM 1039 C CA . SER A 1 125 ? 4.822 -23.343 -21.871 1.00 53.34 125 SER A CA 1
ATOM 1040 C C . SER A 1 125 ? 6.178 -22.620 -21.786 1.00 53.34 125 SER A C 1
ATOM 1042 O O . SER A 1 125 ? 7.204 -23.179 -22.170 1.00 53.34 125 SER A O 1
ATOM 1044 N N . SER A 1 126 ? 6.257 -21.471 -21.112 1.00 53.28 126 SER A N 1
ATOM 1045 C CA . SER A 1 126 ? 7.333 -21.344 -20.120 1.00 53.28 126 SER A CA 1
ATOM 1046 C C . SER A 1 126 ? 6.777 -21.845 -18.789 1.00 53.28 126 SER A C 1
ATOM 1048 O O . SER A 1 126 ? 5.918 -21.220 -18.172 1.00 53.28 126 SER A O 1
ATOM 1050 N N . ARG A 1 127 ? 7.219 -23.034 -18.356 1.00 54.88 127 ARG A N 1
ATOM 1051 C CA . ARG A 1 127 ? 7.114 -23.424 -16.946 1.00 54.88 127 ARG A CA 1
ATOM 1052 C C . ARG A 1 127 ? 7.767 -22.293 -16.159 1.00 54.88 127 ARG A C 1
ATOM 1054 O O . ARG A 1 127 ? 8.989 -22.172 -16.181 1.00 54.88 127 ARG A O 1
ATOM 1061 N N . ILE A 1 128 ? 6.964 -21.449 -15.521 1.00 53.25 128 ILE A N 1
ATOM 1062 C CA . ILE A 1 128 ? 7.447 -20.552 -14.476 1.00 53.25 128 ILE A CA 1
ATOM 1063 C C . ILE A 1 128 ? 8.198 -21.463 -13.501 1.00 53.25 128 ILE A C 1
ATOM 1065 O O . ILE A 1 128 ? 7.607 -22.381 -12.931 1.00 53.25 128 ILE A O 1
ATOM 1069 N N . SER A 1 129 ? 9.521 -21.311 -13.410 1.00 58.25 129 SER A N 1
ATOM 1070 C CA . SER A 1 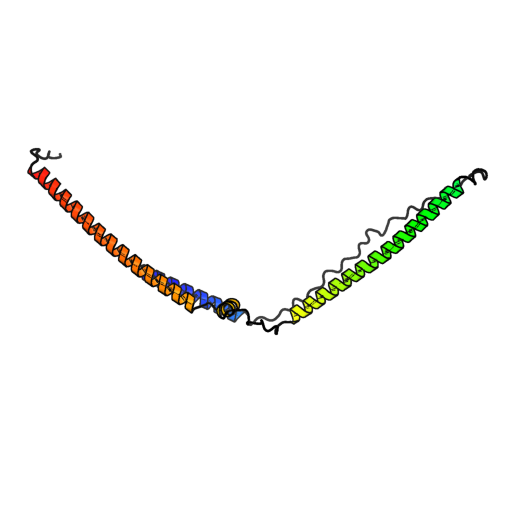129 ? 10.317 -22.090 -12.467 1.00 58.25 129 SER A CA 1
ATOM 1071 C C . SER A 1 129 ? 9.980 -21.592 -11.071 1.00 58.25 129 SER A C 1
ATOM 1073 O O . SER A 1 129 ? 10.466 -20.554 -10.634 1.00 58.25 129 SER A O 1
ATOM 1075 N N . TYR A 1 130 ? 9.124 -22.337 -10.381 1.00 54.28 130 TYR A N 1
ATOM 1076 C CA . TYR A 1 130 ? 8.688 -22.061 -9.014 1.00 54.28 130 TYR A CA 1
ATOM 1077 C C . TYR A 1 130 ? 9.766 -22.350 -7.957 1.00 54.28 130 TYR A C 1
ATOM 1079 O O . TYR A 1 130 ? 9.495 -22.265 -6.769 1.00 54.28 130 TYR A O 1
ATOM 1087 N N . SER A 1 131 ? 10.998 -22.670 -8.363 1.00 62.97 131 SER A N 1
ATOM 1088 C CA . SER A 1 131 ? 12.098 -23.009 -7.452 1.00 62.97 131 SER A CA 1
ATOM 1089 C C . SER A 1 131 ? 12.525 -21.866 -6.524 1.00 62.97 131 SER A C 1
ATOM 1091 O O . SER A 1 131 ? 13.184 -22.124 -5.525 1.00 62.97 131 SER A O 1
ATOM 1093 N N . ALA A 1 132 ? 12.183 -20.618 -6.858 1.00 67.50 132 ALA A N 1
ATOM 1094 C CA . ALA A 1 132 ? 12.499 -19.426 -6.066 1.00 67.50 132 ALA A CA 1
ATOM 1095 C C . ALA A 1 132 ? 11.267 -18.789 -5.397 1.00 67.50 132 ALA A C 1
ATOM 1097 O O . ALA A 1 132 ? 11.405 -17.771 -4.727 1.00 67.50 132 ALA A O 1
ATOM 1098 N N . LEU A 1 133 ? 10.072 -19.351 -5.606 1.00 66.38 133 LEU A N 1
ATOM 1099 C CA . LEU A 1 133 ? 8.819 -18.816 -5.077 1.00 66.38 133 LEU A CA 1
ATOM 1100 C C . LEU A 1 133 ? 8.384 -19.667 -3.887 1.00 66.38 133 LEU A C 1
ATOM 1102 O O . LEU A 1 133 ? 8.317 -20.893 -3.986 1.00 66.38 133 LEU A O 1
ATOM 1106 N N . THR A 1 134 ? 8.084 -19.024 -2.760 1.00 72.00 134 THR A N 1
ATOM 1107 C CA . THR A 1 134 ? 7.468 -19.718 -1.626 1.00 72.00 134 THR A CA 1
ATOM 1108 C C . THR A 1 134 ? 6.053 -20.158 -2.008 1.00 72.00 134 THR A C 1
ATOM 1110 O O . THR A 1 134 ? 5.439 -19.587 -2.911 1.00 72.00 134 THR A O 1
ATOM 1113 N N . ASN A 1 135 ? 5.497 -21.167 -1.331 1.00 71.00 135 ASN A N 1
ATOM 1114 C CA . ASN A 1 135 ? 4.115 -21.599 -1.591 1.00 71.00 135 ASN A CA 1
ATOM 1115 C C . ASN A 1 135 ? 3.113 -20.432 -1.505 1.00 71.00 135 ASN A C 1
ATOM 1117 O O . ASN A 1 135 ? 2.140 -20.399 -2.254 1.00 71.00 135 ASN A O 1
ATOM 1121 N N . GLU A 1 136 ? 3.394 -19.449 -0.654 1.00 65.44 136 GLU A N 1
ATOM 1122 C CA . GLU A 1 136 ? 2.598 -18.234 -0.489 1.00 65.44 136 GLU A CA 1
ATOM 1123 C C . GLU A 1 136 ? 2.657 -17.332 -1.733 1.00 65.44 136 GLU A C 1
ATOM 1125 O O . GLU A 1 136 ? 1.618 -16.853 -2.190 1.00 65.44 136 GLU A O 1
ATOM 1130 N N . ASP A 1 137 ? 3.835 -17.171 -2.343 1.00 69.94 137 ASP A N 1
ATOM 1131 C CA . ASP A 1 137 ? 4.007 -16.402 -3.583 1.00 69.94 137 ASP A CA 1
ATOM 1132 C C . ASP A 1 137 ? 3.274 -17.059 -4.763 1.00 69.94 137 ASP A C 1
ATOM 1134 O O . ASP A 1 137 ? 2.688 -16.383 -5.611 1.00 69.94 137 ASP A O 1
ATOM 1138 N N . ILE A 1 138 ? 3.270 -18.395 -4.811 1.00 69.94 138 ILE A N 1
ATOM 1139 C CA . ILE A 1 138 ? 2.579 -19.176 -5.846 1.00 69.94 138 ILE A CA 1
ATOM 1140 C C . ILE A 1 138 ? 1.062 -19.015 -5.727 1.00 69.94 138 ILE A C 1
ATOM 1142 O O . ILE A 1 138 ? 0.375 -18.888 -6.742 1.00 69.94 138 ILE A O 1
ATOM 1146 N N . GLU A 1 139 ? 0.526 -19.028 -4.507 1.00 65.75 139 GLU A N 1
ATOM 1147 C CA . GLU A 1 139 ? -0.902 -18.814 -4.255 1.00 65.75 139 GLU A CA 1
ATOM 1148 C C . GLU A 1 139 ? -1.328 -17.371 -4.548 1.00 65.75 139 GLU A C 1
ATOM 1150 O O . GLU A 1 139 ? -2.364 -17.161 -5.187 1.00 65.75 139 GLU A O 1
ATOM 1155 N N . PHE A 1 140 ? -0.493 -16.395 -4.179 1.00 65.38 140 PHE A N 1
ATOM 1156 C CA . PHE A 1 140 ? -0.706 -14.981 -4.480 1.00 65.38 140 PHE A CA 1
ATOM 1157 C C . PHE A 1 140 ? -0.737 -14.709 -5.991 1.00 65.38 140 PHE A C 1
ATOM 1159 O O . PHE A 1 140 ? -1.681 -14.098 -6.492 1.00 65.38 140 PHE A O 1
ATOM 1166 N N . LEU A 1 141 ? 0.242 -15.225 -6.743 1.00 65.25 141 LEU A N 1
ATOM 1167 C CA . LEU A 1 141 ? 0.309 -15.073 -8.204 1.00 65.25 141 LEU A CA 1
ATOM 1168 C C . LEU A 1 141 ? -0.843 -15.775 -8.934 1.00 65.25 141 LEU A C 1
ATOM 1170 O O . LEU A 1 141 ? -1.233 -15.351 -10.019 1.00 65.25 141 LEU A O 1
ATOM 1174 N N . LYS A 1 142 ? -1.416 -16.828 -8.341 1.00 69.38 142 LYS A N 1
ATOM 1175 C CA . LYS A 1 142 ? -2.620 -17.503 -8.854 1.00 69.38 142 LYS A CA 1
ATOM 1176 C C . LYS A 1 142 ? -3.919 -16.758 -8.526 1.00 69.38 142 LYS A C 1
ATOM 1178 O O . LYS A 1 142 ? -4.989 -17.298 -8.793 1.00 69.38 142 LYS A O 1
ATOM 1183 N N . ALA A 1 143 ? -3.837 -15.562 -7.931 1.00 61.75 143 ALA A N 1
ATOM 1184 C CA . ALA A 1 143 ? -4.976 -14.790 -7.435 1.00 61.75 143 ALA A CA 1
ATOM 1185 C C . ALA A 1 143 ? -5.904 -15.607 -6.515 1.00 61.75 143 ALA A C 1
ATOM 1187 O O . ALA A 1 143 ? -7.082 -15.278 -6.355 1.00 61.75 143 ALA A O 1
ATOM 1188 N N . LYS A 1 144 ? -5.388 -16.683 -5.901 1.00 67.69 144 LYS A N 1
ATOM 1189 C CA . LYS A 1 144 ? -6.156 -17.490 -4.962 1.00 67.69 144 LYS A CA 1
ATOM 1190 C C . LYS A 1 144 ? -6.087 -16.760 -3.624 1.00 67.69 144 LYS A C 1
ATOM 1192 O O . LYS A 1 144 ? -4.994 -16.635 -3.071 1.00 67.69 144 LYS A O 1
ATOM 1197 N N . PRO A 1 145 ? -7.206 -16.234 -3.100 1.00 66.62 145 PRO A N 1
ATOM 1198 C CA . PRO A 1 145 ? -7.178 -15.551 -1.818 1.00 66.62 145 PRO A CA 1
ATOM 1199 C C . PRO A 1 145 ? -6.635 -16.512 -0.757 1.00 66.62 145 PRO A C 1
ATOM 1201 O O . PRO A 1 145 ? -7.047 -17.672 -0.694 1.00 66.62 145 PRO A O 1
ATOM 1204 N N . ASN A 1 146 ? -5.705 -16.032 0.071 1.00 75.75 146 ASN A N 1
ATOM 1205 C CA . ASN A 1 146 ? -5.187 -16.795 1.200 1.00 75.75 146 ASN A CA 1
ATOM 1206 C C . ASN A 1 146 ? -6.267 -16.825 2.298 1.00 75.75 146 ASN A C 1
ATOM 1208 O O . ASN A 1 146 ? -6.316 -15.981 3.197 1.00 75.75 146 ASN A O 1
ATOM 1212 N N . ILE A 1 147 ? -7.205 -17.764 2.143 1.00 79.19 147 ILE A N 1
ATOM 1213 C CA . ILE A 1 147 ? -8.399 -17.894 2.984 1.00 79.19 147 ILE A CA 1
ATOM 1214 C C . ILE A 1 147 ? -8.003 -18.180 4.436 1.00 79.19 147 ILE A C 1
ATOM 1216 O O . ILE A 1 147 ? -8.653 -17.660 5.336 1.00 79.19 147 ILE A O 1
ATOM 1220 N N . SER A 1 148 ? -6.931 -18.938 4.691 1.00 83.00 148 SER A N 1
ATOM 1221 C CA . SER A 1 148 ? -6.472 -19.215 6.059 1.00 83.00 148 SER A CA 1
ATOM 1222 C C . SER A 1 148 ? -6.016 -17.939 6.765 1.00 83.00 148 SER A C 1
ATOM 1224 O O . SER A 1 148 ? -6.509 -17.641 7.851 1.00 83.00 148 SER A O 1
ATOM 1226 N N . LYS A 1 149 ? -5.180 -17.117 6.118 1.00 84.56 149 LYS A N 1
ATOM 1227 C CA . LYS A 1 149 ? -4.739 -15.826 6.670 1.00 84.56 149 LYS A CA 1
ATOM 1228 C C . LYS A 1 149 ? -5.907 -14.860 6.883 1.00 84.56 149 LYS A C 1
ATOM 1230 O O . LYS A 1 149 ? -5.951 -14.153 7.891 1.00 84.56 149 LYS A O 1
ATOM 1235 N N . LEU A 1 150 ? -6.879 -14.849 5.968 1.00 84.75 150 LEU A N 1
ATOM 1236 C CA . LEU A 1 150 ? -8.103 -14.062 6.124 1.00 84.75 150 LEU A CA 1
ATOM 1237 C C . LEU A 1 150 ? -8.919 -14.533 7.338 1.00 84.75 150 LEU A C 1
ATOM 1239 O O . LEU A 1 150 ? -9.300 -13.713 8.172 1.00 84.75 150 LEU A O 1
ATOM 1243 N N . VAL A 1 151 ? -9.146 -15.840 7.475 1.00 90.62 151 VAL A N 1
ATOM 1244 C CA . VAL A 1 151 ? -9.874 -16.433 8.607 1.00 90.62 151 VAL A CA 1
ATOM 1245 C C . VAL A 1 151 ? -9.176 -16.127 9.932 1.00 90.62 151 VAL A C 1
ATOM 1247 O O . VAL A 1 151 ? -9.832 -15.702 10.881 1.00 90.62 151 VAL A O 1
ATOM 1250 N N . GLU A 1 152 ? -7.852 -16.255 10.000 1.00 93.19 152 GLU A N 1
ATOM 1251 C CA . GLU A 1 152 ? -7.079 -15.885 11.190 1.00 93.19 152 GLU A CA 1
ATOM 1252 C C . GLU A 1 152 ? -7.237 -14.405 11.549 1.00 93.19 152 GLU A C 1
ATOM 1254 O O . GLU A 1 152 ? -7.433 -14.064 12.719 1.00 93.19 152 GLU A O 1
ATOM 1259 N N . SER A 1 153 ? -7.182 -13.516 10.553 1.00 91.69 153 SER A N 1
ATOM 1260 C CA . SER A 1 153 ? -7.375 -12.080 10.771 1.00 91.69 153 SER A CA 1
ATOM 1261 C C . SER A 1 153 ? -8.783 -11.768 11.294 1.00 91.69 153 SER A C 1
ATOM 1263 O O . SER A 1 153 ? -8.936 -10.998 12.245 1.00 91.69 153 SER A O 1
ATOM 1265 N N . GLN A 1 154 ? -9.800 -12.453 10.765 1.00 94.12 154 GLN A N 1
ATOM 1266 C CA . GLN A 1 154 ? -11.189 -12.299 11.182 1.00 94.12 154 GLN A CA 1
ATOM 1267 C C . GLN A 1 154 ? -11.422 -12.820 12.607 1.00 94.12 154 GLN A C 1
ATOM 1269 O O . GLN A 1 154 ? -12.133 -12.188 13.389 1.00 94.12 154 GLN A O 1
ATOM 1274 N N . LEU A 1 155 ? -10.795 -13.940 12.979 1.00 96.06 155 LEU A N 1
ATOM 1275 C CA . LEU A 1 155 ? -10.857 -14.482 14.339 1.00 96.06 155 LEU A CA 1
ATOM 1276 C C . LEU A 1 155 ? -10.205 -13.539 15.357 1.00 96.06 155 LEU A C 1
ATOM 1278 O O . LEU A 1 155 ? -10.775 -13.308 16.427 1.00 96.06 155 LEU A O 1
ATOM 1282 N N . LYS A 1 156 ? -9.048 -12.955 15.017 1.00 96.88 156 LYS A N 1
ATOM 1283 C CA . LYS A 1 156 ? -8.373 -11.951 15.857 1.00 96.88 156 LYS A CA 1
ATOM 1284 C C . LYS A 1 156 ? -9.239 -10.708 16.048 1.00 96.88 156 LYS A C 1
ATOM 1286 O O . LYS A 1 156 ? -9.418 -10.271 17.183 1.00 96.88 156 LYS A O 1
ATOM 1291 N N . LEU A 1 157 ? -9.826 -10.189 14.968 1.00 94.19 157 LEU A N 1
ATOM 1292 C CA . LEU A 1 157 ? -10.736 -9.046 15.032 1.00 94.19 157 LEU A CA 1
ATOM 1293 C C . LEU A 1 157 ? -11.952 -9.348 15.912 1.00 94.19 157 LEU A C 1
ATOM 1295 O O . LEU A 1 157 ? -12.275 -8.578 16.810 1.00 94.19 157 LEU A O 1
ATOM 1299 N N . HIS A 1 158 ? -12.601 -10.493 15.704 1.00 95.81 158 HIS A N 1
ATOM 1300 C CA . HIS A 1 158 ? -13.763 -10.897 16.492 1.00 95.81 158 HIS A CA 1
ATOM 1301 C C . HIS A 1 158 ? -13.442 -11.015 17.990 1.00 95.81 158 HIS A C 1
ATOM 1303 O O . HIS A 1 158 ? -14.238 -10.582 18.827 1.00 95.81 158 HIS A O 1
ATOM 1309 N N . LYS A 1 159 ? -12.270 -11.560 18.340 1.00 97.31 159 LYS A N 1
ATOM 1310 C CA . LYS A 1 159 ? -11.798 -11.604 19.729 1.00 97.31 159 LYS A CA 1
ATOM 1311 C C . LYS A 1 159 ? -11.606 -10.194 20.297 1.00 97.31 159 LYS A C 1
ATOM 1313 O O . LYS A 1 159 ? -12.167 -9.898 21.347 1.00 97.31 159 LYS A O 1
ATOM 1318 N N . SER A 1 160 ? -10.905 -9.322 19.572 1.00 97.00 160 SER A N 1
ATOM 1319 C CA . SER A 1 160 ? -10.676 -7.932 19.985 1.00 97.00 160 SER A CA 1
ATOM 1320 C C . SER A 1 160 ? -11.988 -7.172 20.202 1.00 97.00 160 SER A C 1
ATOM 1322 O O . SER A 1 160 ? -12.169 -6.550 21.242 1.00 97.00 160 SER A O 1
ATOM 1324 N N . VAL A 1 161 ? -12.958 -7.300 19.292 1.00 96.94 161 VAL A N 1
ATOM 1325 C CA . VAL A 1 161 ? -14.275 -6.657 19.427 1.00 96.94 161 VAL A CA 1
ATOM 1326 C C . VAL A 1 161 ? -15.023 -7.146 20.671 1.00 96.94 161 VAL A C 1
ATOM 1328 O O . VAL A 1 161 ? -15.645 -6.344 21.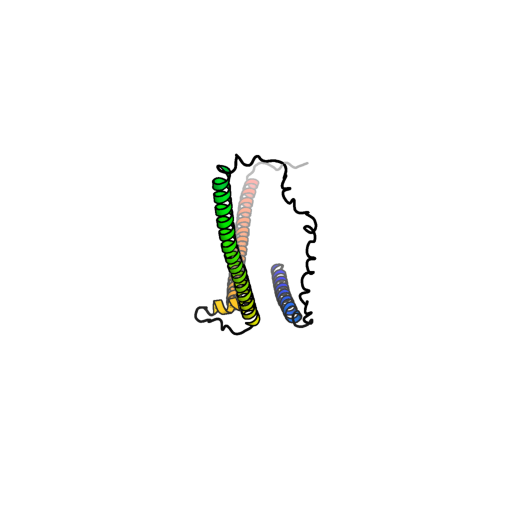370 1.00 96.94 161 VAL A O 1
ATOM 1331 N N . LYS A 1 162 ? -14.965 -8.449 20.982 1.00 97.06 162 LYS A N 1
ATOM 1332 C CA . LYS A 1 162 ? -15.570 -8.994 22.209 1.00 97.06 162 LYS A CA 1
ATOM 1333 C C . LYS A 1 162 ? -14.924 -8.423 23.469 1.00 97.06 162 LYS A C 1
ATOM 1335 O O . LYS A 1 162 ? -15.643 -8.066 24.399 1.00 97.06 162 LYS A O 1
ATOM 1340 N N . GLU A 1 163 ? -13.600 -8.322 23.486 1.00 96.44 163 GLU A N 1
ATOM 1341 C CA . GLU A 1 163 ? -12.849 -7.750 24.607 1.00 96.44 163 GLU A CA 1
ATOM 1342 C C . GLU A 1 163 ? -13.177 -6.264 24.795 1.00 96.44 163 GLU A C 1
ATOM 1344 O O . GLU A 1 163 ? -13.526 -5.850 25.899 1.00 96.44 163 GLU A O 1
ATOM 1349 N N . THR A 1 164 ? -13.179 -5.473 23.717 1.00 95.75 164 THR A N 1
ATOM 1350 C CA . THR A 1 164 ? -13.551 -4.052 23.764 1.00 95.75 164 THR A CA 1
ATOM 1351 C C . THR A 1 164 ? -14.986 -3.855 24.245 1.00 95.75 164 THR A C 1
ATOM 1353 O O . THR A 1 164 ? -15.240 -2.979 25.068 1.00 95.75 164 THR A O 1
ATOM 1356 N N . ARG A 1 165 ? -15.930 -4.690 23.794 1.00 96.44 165 ARG A N 1
ATOM 1357 C CA . ARG A 1 165 ? -17.320 -4.629 24.266 1.00 96.44 165 ARG A CA 1
ATOM 1358 C C . ARG A 1 165 ? -17.426 -4.907 25.766 1.00 96.44 165 ARG A C 1
ATOM 1360 O O . ARG A 1 165 ? -18.173 -4.213 26.447 1.00 96.44 165 ARG A O 1
ATOM 1367 N N . ALA A 1 166 ? -16.699 -5.902 26.272 1.00 96.06 166 ALA A N 1
ATOM 1368 C CA . ALA A 1 166 ? -16.691 -6.219 27.698 1.00 96.06 166 ALA A CA 1
ATOM 1369 C C . ALA A 1 166 ? -16.071 -5.084 28.532 1.00 96.06 166 ALA A C 1
ATOM 1371 O O . ALA A 1 166 ? -16.583 -4.760 29.600 1.00 96.06 166 ALA A O 1
ATOM 1372 N N . LEU A 1 167 ? -15.000 -4.452 28.039 1.00 96.50 167 LEU A N 1
ATOM 1373 C CA . LEU A 1 167 ? -14.409 -3.275 28.683 1.00 96.50 167 LEU A CA 1
ATOM 1374 C C . LEU A 1 167 ? -15.382 -2.096 28.721 1.00 96.50 167 LEU A C 1
ATOM 1376 O O . LEU A 1 167 ? -15.523 -1.466 29.762 1.00 96.50 167 LEU A O 1
ATOM 1380 N N . TYR A 1 168 ? -16.080 -1.834 27.616 1.00 97.06 168 TYR A N 1
ATOM 1381 C CA . TYR A 1 168 ? -17.079 -0.771 27.547 1.00 97.06 168 TYR A CA 1
ATOM 1382 C C . TYR A 1 168 ? -18.230 -0.996 28.537 1.00 97.06 168 TYR A C 1
ATOM 1384 O O . TYR A 1 168 ? -18.614 -0.078 29.249 1.00 97.06 168 TYR A O 1
ATOM 1392 N N . GLN A 1 169 ? -18.732 -2.232 28.650 1.00 96.12 169 GLN A N 1
ATOM 1393 C CA . GLN A 1 169 ? -19.756 -2.571 29.647 1.00 96.12 169 GLN A CA 1
ATOM 1394 C C . GLN A 1 169 ? -19.282 -2.286 31.076 1.00 96.12 169 GLN A C 1
ATOM 1396 O O . GLN A 1 169 ? -19.991 -1.627 31.825 1.00 96.12 169 GLN A O 1
ATOM 1401 N N . LYS A 1 170 ? -18.058 -2.700 31.424 1.00 95.75 170 LYS A N 1
ATOM 1402 C CA . LYS A 1 170 ? -17.479 -2.424 32.747 1.00 95.75 170 LYS A CA 1
ATOM 1403 C C . LYS A 1 170 ? -17.265 -0.936 33.015 1.00 95.75 170 LYS A C 1
ATOM 1405 O O . LYS A 1 170 ? -17.385 -0.507 34.155 1.00 95.75 170 LYS A O 1
ATOM 1410 N N . ALA A 1 171 ? -16.909 -0.162 31.992 1.00 96.00 171 ALA A N 1
ATOM 1411 C CA . ALA A 1 171 ? -16.746 1.280 32.127 1.00 96.00 171 ALA A CA 1
ATOM 1412 C C . ALA A 1 171 ? -18.083 1.960 32.451 1.00 96.00 171 ALA A C 1
ATOM 1414 O O . ALA A 1 171 ? -18.127 2.779 33.361 1.00 96.00 171 ALA A O 1
ATOM 1415 N N . ASN A 1 172 ? -19.164 1.554 31.780 1.00 94.31 172 ASN A N 1
ATOM 1416 C CA . ASN A 1 172 ? -20.504 2.069 32.066 1.00 94.31 172 ASN A CA 1
ATOM 1417 C C . ASN A 1 172 ? -20.992 1.643 33.460 1.00 94.31 172 ASN A C 1
ATOM 1419 O O . ASN A 1 172 ? -21.506 2.468 34.201 1.00 94.31 172 ASN A O 1
ATOM 1423 N N . GLU A 1 173 ? -20.776 0.383 33.856 1.00 95.94 173 GLU A N 1
ATOM 1424 C CA . GLU A 1 173 ? -21.100 -0.075 35.219 1.00 95.94 173 GLU A CA 1
ATOM 1425 C C . GLU A 1 173 ? -20.359 0.751 36.283 1.00 95.94 173 GLU A C 1
ATOM 1427 O O . GLU A 1 173 ? -20.918 1.084 37.326 1.00 95.94 173 GLU A O 1
ATOM 1432 N N . LEU A 1 174 ? -19.097 1.104 36.024 1.00 96.44 174 LEU A N 1
ATOM 1433 C CA . LEU A 1 174 ? -18.320 1.956 36.917 1.00 96.44 174 LEU A CA 1
ATOM 1434 C C . LEU A 1 174 ? -18.852 3.396 36.948 1.00 96.44 174 LEU A C 1
ATOM 1436 O O . LEU A 1 174 ? -18.887 3.999 38.017 1.00 96.44 174 LEU A O 1
ATOM 1440 N N . GLU A 1 175 ? -19.258 3.939 35.802 1.00 95.62 175 GLU A N 1
ATOM 1441 C CA . GLU A 1 175 ? -19.876 5.263 35.707 1.00 95.62 175 GLU A CA 1
ATOM 1442 C C . GLU A 1 175 ? -21.160 5.332 36.542 1.00 95.62 175 GLU A C 1
ATOM 1444 O O . GLU A 1 175 ? -21.288 6.232 37.370 1.00 95.62 175 GLU A O 1
ATOM 1449 N N . ASP A 1 176 ? -22.037 4.330 36.437 1.00 94.94 176 ASP A N 1
ATOM 1450 C CA . ASP A 1 176 ? -23.267 4.236 37.234 1.00 94.94 176 ASP A CA 1
ATOM 1451 C C . ASP A 1 176 ? -22.970 4.191 38.746 1.00 94.94 176 ASP A C 1
ATOM 1453 O O . ASP A 1 176 ? -23.637 4.848 39.553 1.00 94.94 176 ASP A O 1
ATOM 1457 N N . VAL A 1 177 ? -21.934 3.450 39.159 1.00 96.50 177 VAL A N 1
ATOM 1458 C CA . VAL A 1 177 ? -21.496 3.393 40.566 1.00 96.50 177 VAL A CA 1
ATOM 1459 C C . VAL A 1 177 ? -20.961 4.747 41.044 1.00 96.50 177 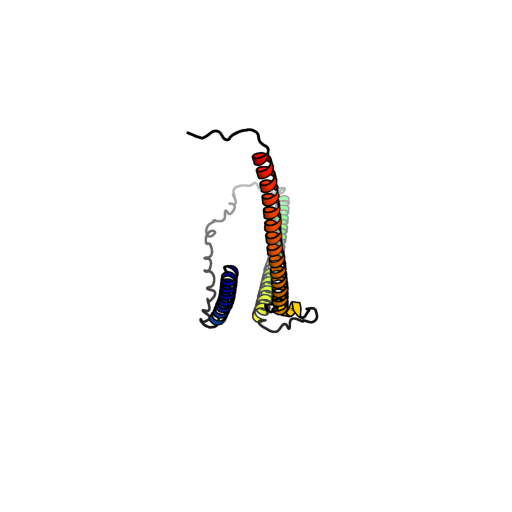VAL A C 1
ATOM 1461 O O . VAL A 1 177 ? -21.268 5.173 42.157 1.00 96.50 177 VAL A O 1
ATOM 1464 N N . ILE A 1 178 ? -20.169 5.442 40.225 1.00 96.19 178 ILE A N 1
ATOM 1465 C CA . ILE A 1 178 ? -19.621 6.759 40.579 1.00 96.19 178 ILE A CA 1
ATOM 1466 C C . ILE A 1 178 ? -20.742 7.797 40.674 1.00 96.19 178 ILE A C 1
ATOM 1468 O O . ILE A 1 178 ? -20.786 8.552 41.649 1.00 96.19 178 ILE A O 1
ATOM 1472 N N . LEU A 1 179 ? -21.651 7.819 39.696 1.00 96.06 179 LEU A N 1
ATOM 1473 C CA . LEU A 1 179 ? -22.787 8.734 39.668 1.00 96.06 179 LEU A CA 1
ATOM 1474 C C . LEU A 1 179 ? -23.678 8.512 40.884 1.00 96.06 179 LEU A C 1
ATOM 1476 O O . LEU A 1 179 ? -23.863 9.446 41.662 1.00 96.06 179 LEU A O 1
ATOM 1480 N N . SER A 1 180 ? -24.112 7.274 41.124 1.00 96.69 180 SER A N 1
ATOM 1481 C CA . SER A 1 180 ? -24.951 6.954 42.283 1.00 96.69 180 SER A CA 1
ATOM 1482 C C . SER A 1 180 ? -24.283 7.327 43.609 1.00 96.69 180 SER A C 1
ATOM 1484 O O . SER A 1 180 ? -24.919 7.952 44.451 1.00 96.69 180 SER A O 1
ATOM 1486 N N . PHE A 1 181 ? -22.988 7.043 43.794 1.00 97.00 181 PHE A N 1
ATOM 1487 C CA . PHE A 1 181 ? -22.264 7.462 44.998 1.00 97.00 181 PHE A CA 1
ATOM 1488 C C . PHE A 1 181 ? -22.222 8.989 45.150 1.00 97.00 181 PHE A C 1
ATOM 1490 O O . PHE A 1 181 ? -22.428 9.511 46.247 1.00 97.00 181 PHE A O 1
ATOM 1497 N N . SER A 1 182 ? -21.960 9.712 44.059 1.00 96.25 182 SER A N 1
ATOM 1498 C CA . SER A 1 182 ? -21.898 11.174 44.074 1.00 96.25 182 SER A CA 1
ATOM 1499 C C . SER A 1 182 ? -23.254 11.811 44.387 1.00 96.25 182 SER A C 1
ATOM 1501 O O . SER A 1 182 ? -23.322 12.712 45.224 1.00 96.25 182 SER A O 1
ATOM 1503 N N . GLU A 1 183 ? -24.334 11.293 43.801 1.00 96.56 183 GLU A N 1
ATOM 1504 C CA . GLU A 1 183 ? -25.708 11.714 44.074 1.00 96.56 183 GLU A CA 1
ATOM 1505 C C . GLU A 1 183 ? -26.076 11.469 45.537 1.00 96.56 183 GLU A C 1
ATOM 1507 O O . GLU A 1 183 ? -26.652 12.339 46.189 1.00 96.56 183 GLU A O 1
ATOM 1512 N N . ASP A 1 184 ? -25.676 10.323 46.089 1.00 97.50 184 ASP A N 1
ATOM 1513 C CA . ASP A 1 184 ? -25.954 9.952 47.474 1.00 97.50 184 ASP A CA 1
ATOM 1514 C C . ASP A 1 184 ? -25.228 10.874 48.473 1.00 97.50 184 ASP A C 1
ATOM 1516 O O . ASP A 1 184 ? -25.787 11.272 49.499 1.00 97.50 184 ASP A O 1
ATOM 1520 N N . VAL A 1 185 ? -23.986 11.269 48.164 1.00 96.94 185 VAL A N 1
ATOM 1521 C CA . VAL A 1 185 ? -23.224 12.258 48.949 1.00 96.94 185 VAL A CA 1
ATOM 1522 C C . VAL A 1 185 ? -23.865 13.641 48.860 1.00 96.94 185 VAL A C 1
ATOM 1524 O O . VAL A 1 185 ? -24.074 14.273 49.897 1.00 96.94 185 VAL A O 1
ATOM 1527 N N . VAL A 1 186 ? -24.203 14.105 47.653 1.00 96.81 186 VAL A N 1
ATOM 1528 C CA . VAL A 1 186 ? -24.867 15.403 47.450 1.00 96.81 186 VAL A CA 1
ATOM 1529 C C . VAL A 1 186 ? -26.190 15.438 48.205 1.00 96.81 186 VAL A C 1
ATOM 1531 O O . VAL A 1 186 ? -26.420 16.361 48.978 1.00 96.81 186 VAL A O 1
ATOM 1534 N N . SER A 1 187 ? -27.010 14.395 48.077 1.00 96.44 187 SER A N 1
ATOM 1535 C CA . SER A 1 187 ? -28.290 14.265 48.773 1.00 96.44 187 SER A CA 1
ATOM 1536 C C . SER A 1 187 ? -28.134 14.341 50.297 1.00 96.44 187 SER A C 1
ATOM 1538 O O . SER A 1 187 ? -28.855 15.0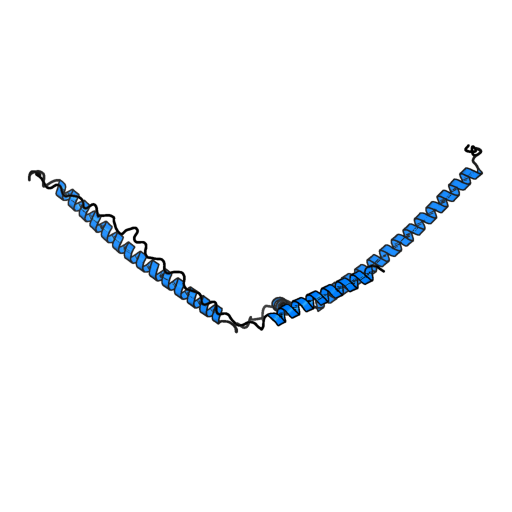93 50.958 1.00 96.44 187 SER A O 1
ATOM 1540 N N . LYS A 1 188 ? -27.139 13.646 50.872 1.00 96.62 188 LYS A N 1
ATOM 1541 C CA . LYS A 1 188 ? -26.832 13.721 52.314 1.00 96.62 188 LYS A CA 1
ATOM 1542 C C . LYS A 1 188 ? -26.433 15.127 52.749 1.00 96.62 188 LYS A C 1
ATOM 1544 O O . LYS A 1 188 ? -26.928 15.602 53.769 1.00 96.62 188 LYS A O 1
ATOM 1549 N N . VAL A 1 189 ? -25.567 15.797 51.987 1.00 95.62 189 VAL A N 1
ATOM 1550 C CA . VAL A 1 189 ? -25.142 17.173 52.284 1.00 95.62 189 VAL A CA 1
ATOM 1551 C C . VAL A 1 189 ? -26.324 18.134 52.186 1.00 95.62 189 VAL A C 1
ATOM 1553 O O . VAL A 1 189 ? -26.548 18.911 53.109 1.00 95.62 189 VAL A O 1
ATOM 1556 N N . THR A 1 190 ? -27.119 18.057 51.119 1.00 93.75 190 THR A N 1
ATOM 1557 C CA . THR A 1 190 ? -28.312 18.890 50.932 1.00 93.75 190 THR A CA 1
ATOM 1558 C C . THR A 1 190 ? -29.305 18.695 52.069 1.00 93.75 190 THR A C 1
ATOM 1560 O O . THR A 1 190 ? -29.784 19.676 52.631 1.00 93.75 190 THR A O 1
ATOM 1563 N N . LYS A 1 191 ? -29.574 17.446 52.464 1.00 93.75 191 LYS A N 1
ATOM 1564 C CA . LYS A 1 191 ? -30.448 17.142 53.599 1.00 93.75 191 LYS A CA 1
ATOM 1565 C C . LYS A 1 191 ? -29.906 17.729 54.902 1.00 93.75 191 LYS A C 1
ATOM 1567 O O . LYS A 1 191 ? -30.654 18.371 55.626 1.00 93.75 191 LYS A O 1
ATOM 1572 N N . HIS A 1 192 ? -28.607 17.587 55.161 1.00 93.06 192 HIS A N 1
ATOM 1573 C CA . HIS A 1 192 ? -27.974 18.167 56.344 1.00 93.06 192 HIS A CA 1
ATOM 1574 C C . HIS A 1 192 ? -28.070 19.700 56.369 1.00 93.06 192 HIS A C 1
ATOM 1576 O O . HIS A 1 192 ? -28.338 20.276 57.422 1.00 93.06 192 HIS A O 1
ATOM 1582 N N . ILE A 1 193 ? -27.896 20.362 55.219 1.00 90.69 193 ILE A N 1
ATOM 1583 C CA . ILE A 1 193 ? -28.088 21.812 55.097 1.00 90.69 193 ILE A CA 1
ATOM 1584 C C . ILE A 1 193 ? -29.544 22.173 55.392 1.00 90.69 193 ILE A C 1
ATOM 1586 O O . ILE A 1 193 ? -29.775 23.056 56.205 1.00 90.69 193 ILE A O 1
ATOM 1590 N N . LEU A 1 194 ? -30.518 21.492 54.784 1.00 88.25 194 LEU A N 1
ATOM 1591 C CA . LEU A 1 194 ? -31.942 21.770 55.006 1.00 88.25 194 LEU A CA 1
ATOM 1592 C C . LEU A 1 194 ? -32.354 21.581 56.472 1.00 88.25 194 LEU A C 1
ATOM 1594 O O . LEU A 1 194 ? -33.104 22.391 56.999 1.00 88.25 194 LEU A O 1
ATOM 1598 N N . GLU A 1 195 ? -31.842 20.546 57.138 1.00 88.69 195 GLU A N 1
ATOM 1599 C CA . GLU A 1 195 ? -32.155 20.249 58.542 1.00 88.69 195 GLU A CA 1
ATOM 1600 C C . GLU A 1 195 ? -31.533 21.242 59.535 1.00 88.69 195 GLU A C 1
ATOM 1602 O O . GLU A 1 195 ? -32.064 21.416 60.629 1.00 88.69 195 GLU A O 1
ATOM 1607 N N . ASN A 1 196 ? -30.416 21.888 59.180 1.00 85.94 196 ASN A N 1
ATOM 1608 C CA . ASN A 1 196 ? -29.686 22.809 60.066 1.00 85.94 196 ASN A CA 1
ATOM 1609 C C . ASN A 1 196 ? -29.751 24.276 59.614 1.00 85.94 196 ASN A C 1
ATOM 1611 O O . ASN A 1 196 ? -29.215 25.159 60.286 1.00 85.94 196 ASN A O 1
ATOM 1615 N N . SER A 1 197 ? -30.385 24.551 58.477 1.00 76.75 197 SER A N 1
ATOM 1616 C CA . SER A 1 197 ? -30.593 25.902 57.974 1.00 76.75 197 SER A CA 1
ATOM 1617 C C . SER A 1 197 ? -31.733 26.558 58.747 1.00 76.75 197 SER A C 1
ATOM 1619 O O . SER A 1 197 ? -32.865 26.090 58.724 1.00 76.75 197 SER A O 1
ATOM 1621 N N . SER A 1 198 ? -31.450 27.683 59.403 1.00 66.62 198 SER A N 1
ATOM 1622 C CA . SER A 1 198 ? -32.444 28.506 60.108 1.00 66.62 198 SER A CA 1
ATOM 1623 C C . SER A 1 198 ? -33.219 29.450 59.176 1.00 66.62 198 SER A C 1
ATOM 1625 O O . SER A 1 198 ? -33.794 30.435 59.636 1.00 66.62 198 SER A O 1
ATOM 1627 N N . VAL A 1 199 ? -33.154 29.218 57.864 1.00 66.38 199 VAL A N 1
ATOM 1628 C CA . VAL A 1 199 ? -33.815 30.029 56.837 1.00 66.38 199 VAL A CA 1
ATOM 1629 C C . VAL A 1 199 ? -35.101 29.312 56.434 1.00 66.38 199 VAL A C 1
ATOM 1631 O O . VAL A 1 199 ? -35.037 28.270 55.784 1.00 66.38 199 VAL A O 1
ATOM 1634 N N . GLU A 1 200 ? -36.257 29.846 56.837 1.00 59.94 200 GLU A N 1
ATOM 1635 C CA . GLU A 1 200 ? -37.559 29.354 56.372 1.00 59.94 200 GLU A CA 1
ATOM 1636 C C . GLU A 1 200 ? -37.701 29.571 54.854 1.00 59.94 200 GLU A C 1
ATOM 1638 O O . GLU A 1 200 ? -37.256 30.602 54.333 1.00 59.94 200 GLU A O 1
ATOM 1643 N N . PRO A 1 201 ? -38.290 28.615 54.113 1.00 62.09 201 PRO A N 1
ATOM 1644 C CA . PRO A 1 201 ? -38.521 28.786 52.687 1.00 62.09 201 PRO A CA 1
ATOM 1645 C C . PRO A 1 201 ? -39.516 29.931 52.470 1.00 62.09 201 PRO A C 1
ATOM 1647 O O . PRO A 1 201 ? -40.624 29.899 52.997 1.00 62.09 201 PRO A O 1
ATOM 1650 N N . MET A 1 202 ? -39.133 30.944 51.686 1.00 61.03 202 MET A N 1
ATOM 1651 C CA . MET A 1 202 ? -40.089 31.954 51.228 1.00 61.03 202 MET A CA 1
ATOM 1652 C C . MET A 1 202 ? -41.129 31.274 50.333 1.00 61.03 202 MET A C 1
ATOM 1654 O O . MET A 1 202 ? -40.775 30.721 49.288 1.00 61.03 202 MET A O 1
ATOM 1658 N N . GLU A 1 203 ? -42.394 31.309 50.756 1.00 54.75 203 GLU A N 1
ATOM 1659 C CA . GLU A 1 203 ? -43.534 30.935 49.923 1.00 54.75 203 GLU A CA 1
ATOM 1660 C C . GLU A 1 203 ? -43.500 31.783 48.643 1.00 54.75 203 GLU A C 1
ATOM 1662 O O . GLU A 1 203 ? -43.445 33.012 48.692 1.00 54.75 203 GLU A O 1
ATOM 1667 N N . GLN A 1 204 ? -43.441 31.114 47.493 1.00 54.31 204 GLN A N 1
ATOM 1668 C CA . GLN A 1 204 ? -43.511 31.766 46.191 1.00 54.31 204 GLN A CA 1
ATOM 1669 C C . GLN A 1 204 ? -44.986 32.030 45.860 1.00 54.31 204 GLN A C 1
ATOM 1671 O O . GLN A 1 204 ? -45.730 31.074 45.632 1.00 54.31 204 GLN A O 1
ATOM 1676 N N . GLU A 1 205 ? -45.384 33.307 45.853 1.00 40.09 205 GLU A N 1
ATOM 1677 C CA . GLU A 1 205 ? -46.576 33.807 45.139 1.00 40.09 205 GLU A CA 1
ATOM 1678 C C . GLU A 1 205 ? -46.376 33.780 43.616 1.00 40.09 205 GLU A C 1
ATOM 1680 O O . GLU A 1 205 ? -45.252 34.094 43.149 1.00 40.09 205 GLU A O 1
#